Protein AF-A0A923X1X5-F1 (afdb_monomer_lite)

Secondary structure (DSSP, 8-state):
-HHHHHHHHHHHHHHHHHHHHHHHHHHHHHHHHHHHHHTTSSSPPSSHHHHHHTT--TTSEEEEEGGGTEEEEEEEETTEEEEEESS--S-EE-S-SSEEE-SSSTT-SS-STTEEEETT-EEEEESS--SSTT-EEEEEE-SSS--EEEEEE-----TT-EEEEEEEEEEEES---EEEEEEE-PPTT-----EEEEEE---SS-EEEEEEEE-SS--S-EEEEEEESSTTEEEEEEEEEEEESTTGGGS--GGG-GGGEEESS---SS-SSS--

Structure (mmCIF, N/CA/C/O backbone):
data_AF-A0A923X1X5-F1
#
_entry.id   AF-A0A923X1X5-F1
#
loop_
_atom_site.group_PDB
_atom_site.id
_atom_site.type_symbol
_atom_site.label_atom_id
_atom_site.label_alt_id
_atom_site.label_comp_id
_atom_site.label_asym_id
_atom_site.label_entity_id
_atom_site.label_seq_id
_atom_site.pdbx_PDB_ins_code
_atom_site.Cartn_x
_atom_site.Cartn_y
_atom_site.Cartn_z
_atom_site.occupancy
_atom_site.B_iso_or_equiv
_atom_site.auth_seq_id
_atom_site.auth_comp_id
_atom_site.auth_asym_id
_atom_site.auth_atom_id
_atom_site.pdbx_PDB_model_num
ATOM 1 N N . MET A 1 1 ? -20.671 -38.574 14.266 1.00 52.09 1 MET A N 1
ATOM 2 C CA . MET A 1 1 ? -21.452 -37.395 14.711 1.00 52.09 1 MET A CA 1
ATOM 3 C C . MET A 1 1 ? -20.614 -36.315 15.403 1.00 52.09 1 MET A C 1
ATOM 5 O O . MET A 1 1 ? -20.958 -35.155 15.244 1.00 52.09 1 MET A O 1
ATOM 9 N N . ALA A 1 2 ? -19.503 -36.627 16.086 1.00 56.25 2 ALA A N 1
ATOM 10 C CA . ALA A 1 2 ? -18.667 -35.610 16.748 1.00 56.25 2 ALA A CA 1
ATOM 11 C C . ALA A 1 2 ? -18.044 -34.561 15.794 1.00 56.25 2 ALA A C 1
ATOM 13 O O . ALA A 1 2 ? -18.027 -33.379 16.115 1.00 56.25 2 ALA A O 1
ATOM 14 N N . ALA A 1 3 ? -17.609 -34.960 14.592 1.00 51.53 3 ALA A N 1
ATOM 15 C CA . ALA A 1 3 ? -16.981 -34.041 13.635 1.00 51.53 3 ALA A CA 1
ATOM 16 C C . ALA A 1 3 ? -17.933 -32.950 13.096 1.00 51.53 3 ALA A C 1
ATOM 18 O O . ALA A 1 3 ? -17.509 -31.819 12.889 1.00 51.53 3 ALA A O 1
ATOM 19 N N . LEU A 1 4 ? -19.226 -33.253 12.922 1.00 54.62 4 LEU A N 1
ATOM 20 C CA . LEU A 1 4 ? -20.203 -32.290 12.392 1.00 54.62 4 LEU A CA 1
ATOM 21 C C . LEU A 1 4 ? -20.564 -31.204 13.425 1.00 54.62 4 LEU A C 1
ATOM 23 O O . LEU A 1 4 ? -20.769 -30.045 13.074 1.00 54.62 4 LEU A O 1
ATOM 27 N N . VAL A 1 5 ? -20.600 -31.578 14.710 1.00 62.59 5 VAL A N 1
ATOM 28 C CA . VAL A 1 5 ? -20.912 -30.668 15.825 1.00 62.59 5 VAL A CA 1
ATOM 29 C C . VAL A 1 5 ? -19.773 -29.668 16.058 1.00 62.59 5 VAL A C 1
ATOM 31 O O . VAL A 1 5 ? -20.033 -28.491 16.296 1.00 62.59 5 VAL A O 1
ATOM 34 N N . ILE A 1 6 ? -18.517 -30.103 15.908 1.00 62.78 6 ILE A N 1
ATOM 35 C CA . ILE A 1 6 ? -17.330 -29.242 16.052 1.00 62.78 6 ILE A CA 1
ATOM 36 C C . ILE A 1 6 ? -17.282 -28.173 14.948 1.00 62.78 6 ILE A C 1
ATOM 38 O O . ILE A 1 6 ? -17.023 -27.004 15.229 1.00 62.78 6 ILE A O 1
ATOM 42 N N . VAL A 1 7 ? -17.597 -28.542 13.700 1.00 67.12 7 VAL A N 1
ATOM 43 C CA . VAL A 1 7 ? -17.612 -27.599 12.566 1.00 67.12 7 VAL A CA 1
ATOM 44 C C . VAL A 1 7 ? -18.696 -26.527 12.740 1.00 67.12 7 VAL A C 1
ATOM 46 O O . VAL A 1 7 ? -18.433 -25.343 12.525 1.00 67.12 7 VAL A O 1
ATOM 49 N N . ALA A 1 8 ? -19.896 -26.911 13.187 1.00 60.97 8 ALA A N 1
ATOM 50 C CA . ALA A 1 8 ? -20.981 -25.962 13.439 1.00 60.97 8 ALA A CA 1
ATOM 51 C C . ALA A 1 8 ? -20.661 -24.996 14.595 1.00 60.97 8 ALA A C 1
ATOM 53 O O . ALA A 1 8 ? -20.918 -23.796 14.482 1.00 60.97 8 ALA A O 1
ATOM 54 N N . TYR A 1 9 ? -20.062 -25.500 15.678 1.00 66.38 9 TYR A N 1
ATOM 55 C CA . TYR A 1 9 ? -19.676 -24.698 16.840 1.00 66.38 9 TYR A CA 1
ATOM 56 C C . TYR A 1 9 ? -18.613 -23.648 16.492 1.00 66.38 9 TYR A C 1
ATOM 58 O O . TYR A 1 9 ? -18.809 -22.463 16.765 1.00 66.38 9 TYR A O 1
ATOM 66 N N . ASN A 1 10 ? -17.548 -24.053 15.794 1.00 69.75 10 ASN A N 1
ATOM 67 C CA . ASN A 1 10 ? -16.482 -23.144 15.366 1.00 69.75 10 ASN A CA 1
ATOM 68 C C . ASN A 1 10 ? -17.008 -22.055 14.413 1.00 69.75 10 ASN A C 1
ATOM 70 O O . ASN A 1 10 ? -16.628 -20.890 14.526 1.00 69.75 10 ASN A O 1
ATOM 74 N N . GLY A 1 11 ? -17.940 -22.402 13.518 1.00 71.69 11 GLY A N 1
ATOM 75 C CA . GLY A 1 11 ? -18.580 -21.432 12.627 1.00 71.69 11 GLY A CA 1
ATOM 76 C C . GLY A 1 11 ? -19.449 -20.402 13.361 1.00 71.69 11 GLY A C 1
ATOM 77 O O . GLY A 1 11 ? -19.475 -19.231 12.980 1.00 71.69 11 GLY A 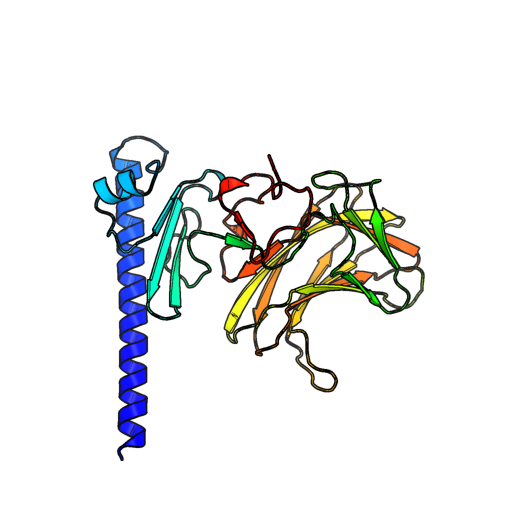O 1
ATOM 78 N N . ILE A 1 12 ? -20.153 -20.807 14.422 1.00 77.88 12 ILE A N 1
ATOM 79 C CA . ILE A 1 12 ? -20.955 -19.891 15.251 1.00 77.88 12 ILE A CA 1
ATOM 80 C C . ILE A 1 12 ? -20.049 -18.963 16.062 1.00 77.88 12 ILE A C 1
ATOM 82 O O . ILE A 1 12 ? -20.300 -17.758 16.089 1.00 77.88 12 ILE A O 1
ATOM 86 N N . GLN A 1 13 ? -18.987 -19.496 16.672 1.00 78.38 13 GLN A N 1
ATOM 87 C CA . GLN A 1 13 ? -18.022 -18.690 17.419 1.00 78.38 13 GLN A CA 1
ATOM 88 C C . GLN A 1 13 ? -17.356 -17.636 16.533 1.00 78.38 13 GLN A C 1
ATOM 90 O O . GLN A 1 13 ? -17.342 -16.466 16.904 1.00 78.38 13 GLN A O 1
ATOM 95 N N . GLY A 1 14 ? -16.902 -18.014 15.333 1.00 77.62 14 GLY A N 1
ATOM 96 C CA . GLY A 1 14 ? -16.302 -17.071 14.387 1.00 77.62 14 GLY A CA 1
ATOM 97 C C . GLY A 1 14 ? -17.246 -15.920 14.027 1.00 77.62 14 GLY A C 1
ATOM 98 O O . GLY A 1 14 ? -16.869 -14.755 14.130 1.00 77.62 14 GLY A O 1
ATOM 99 N N . ARG A 1 15 ? -18.511 -16.224 13.703 1.00 82.06 15 ARG A N 1
ATOM 100 C CA . ARG A 1 15 ? -19.521 -15.190 13.409 1.00 82.06 15 ARG A CA 1
ATOM 101 C C . ARG A 1 15 ? -19.804 -14.281 14.603 1.00 82.06 15 ARG A C 1
ATOM 103 O O . ARG A 1 15 ? -19.961 -13.078 14.414 1.00 82.06 15 ARG A O 1
ATOM 110 N N . ALA A 1 16 ? -19.863 -14.834 15.813 1.00 82.50 16 ALA A N 1
ATOM 111 C CA . ALA A 1 16 ? -20.067 -14.051 17.028 1.00 82.50 16 ALA A CA 1
ATOM 112 C C . ALA A 1 16 ? -18.888 -13.101 17.295 1.00 82.50 16 ALA A C 1
ATOM 114 O O . ALA A 1 16 ? -19.109 -11.933 17.610 1.00 82.50 16 ALA A O 1
ATOM 115 N N . THR A 1 17 ? -17.648 -13.562 17.102 1.00 84.44 17 THR A N 1
ATOM 116 C CA . THR A 1 17 ? -16.448 -12.720 17.213 1.00 84.44 17 THR A CA 1
ATOM 117 C C . THR A 1 17 ? -16.463 -11.586 16.192 1.00 84.44 17 THR A C 1
ATOM 119 O O . THR A 1 17 ? -16.241 -10.434 16.560 1.00 84.44 17 THR A O 1
ATOM 122 N N . THR A 1 18 ? -16.779 -11.878 14.927 1.00 84.69 18 THR A N 1
ATOM 123 C CA . THR A 1 18 ? -16.892 -10.853 13.880 1.00 84.69 18 THR A CA 1
ATOM 124 C C . THR A 1 18 ? -17.973 -9.821 14.201 1.00 84.69 18 THR A C 1
ATOM 126 O O . THR A 1 18 ? -17.718 -8.622 14.108 1.00 84.69 18 THR A O 1
ATOM 129 N N . ALA A 1 19 ? -19.158 -10.263 14.629 1.00 87.19 19 ALA A N 1
ATOM 130 C CA . ALA A 1 19 ? -20.248 -9.365 15.005 1.00 87.19 19 ALA A CA 1
ATOM 131 C C . ALA A 1 19 ? -19.881 -8.484 16.211 1.00 87.19 19 ALA A C 1
ATOM 133 O O . ALA A 1 19 ? -20.183 -7.291 16.212 1.00 87.19 19 ALA A O 1
ATOM 134 N N . GLY A 1 20 ? -19.185 -9.047 17.206 1.00 89.50 20 GLY A N 1
ATOM 135 C CA . GLY A 1 20 ? -18.670 -8.303 18.356 1.00 89.50 20 GLY A CA 1
ATOM 136 C C . GLY A 1 20 ? -17.667 -7.222 17.951 1.00 89.50 20 GLY A C 1
ATOM 137 O O . GLY A 1 20 ? -17.827 -6.067 18.336 1.00 89.50 20 GLY A O 1
ATOM 138 N N . LEU A 1 21 ? -16.690 -7.561 17.101 1.00 88.38 21 LEU A N 1
ATOM 139 C CA . LEU A 1 21 ? -15.719 -6.597 16.569 1.00 88.38 21 LEU A CA 1
ATOM 140 C C . LEU A 1 21 ? -16.398 -5.459 15.794 1.00 88.38 21 LEU A C 1
ATOM 142 O O . LEU A 1 21 ? -16.080 -4.291 16.013 1.00 88.38 21 LEU A O 1
ATOM 146 N N . GLN A 1 22 ? -17.358 -5.774 14.923 1.00 91.38 22 GLN A N 1
ATOM 147 C CA . GLN A 1 22 ? -18.107 -4.759 14.175 1.00 91.38 22 GLN A CA 1
ATOM 148 C C . GLN A 1 22 ? -18.940 -3.858 15.096 1.00 91.38 22 GLN A C 1
ATOM 150 O O . GLN A 1 22 ? -18.994 -2.645 14.886 1.00 91.38 22 GLN A O 1
ATOM 155 N N . ALA A 1 23 ? -19.578 -4.421 16.125 1.00 92.56 23 ALA A N 1
ATOM 156 C CA . ALA A 1 23 ? -20.337 -3.653 17.109 1.00 92.56 23 ALA A CA 1
ATOM 157 C C . ALA A 1 23 ? -19.432 -2.697 17.903 1.00 92.56 23 ALA A C 1
ATOM 159 O O . ALA A 1 23 ? -19.752 -1.511 18.018 1.00 92.56 23 ALA A O 1
ATOM 160 N N . ASP A 1 24 ? -18.279 -3.182 18.370 1.00 93.69 24 ASP A N 1
ATOM 161 C CA . ASP A 1 24 ? -17.289 -2.379 19.092 1.00 93.69 24 ASP A CA 1
ATOM 162 C C . ASP A 1 24 ? -16.753 -1.228 18.233 1.00 93.69 24 ASP A C 1
ATOM 164 O O . ASP A 1 24 ? -16.653 -0.095 18.706 1.00 93.69 24 ASP A O 1
ATOM 168 N N . MET A 1 25 ? -16.449 -1.483 16.957 1.00 94.00 25 MET A N 1
ATOM 169 C CA . MET A 1 25 ? -15.977 -0.442 16.037 1.00 94.00 25 MET A CA 1
ATOM 170 C C . MET A 1 25 ? -17.059 0.582 15.706 1.00 94.00 25 MET A C 1
ATOM 172 O O . MET A 1 25 ? -16.782 1.780 15.712 1.00 94.00 25 MET A O 1
ATOM 176 N N . ASN A 1 26 ? -18.305 0.154 15.505 1.00 94.94 26 ASN A N 1
ATOM 177 C CA . ASN A 1 26 ? -19.423 1.082 15.329 1.00 94.94 26 ASN A CA 1
ATOM 178 C C . ASN A 1 26 ? -19.614 1.987 16.556 1.00 94.94 26 ASN A C 1
ATOM 180 O O . ASN A 1 26 ? -19.893 3.179 16.411 1.00 94.94 26 ASN A O 1
ATOM 184 N N . ALA A 1 27 ? -19.467 1.442 17.765 1.00 95.69 27 ALA A N 1
ATOM 185 C CA . ALA A 1 27 ? -19.520 2.226 18.994 1.00 95.69 27 ALA A CA 1
ATOM 186 C C . ALA A 1 27 ? -18.339 3.207 19.088 1.00 95.69 27 ALA A C 1
ATOM 188 O O . ALA A 1 27 ? -18.549 4.387 19.368 1.00 95.69 27 ALA A O 1
ATOM 189 N N . ALA A 1 28 ? -17.121 2.749 18.787 1.00 96.00 28 ALA A N 1
ATOM 190 C CA . ALA A 1 28 ? -15.915 3.573 18.787 1.00 96.00 28 ALA A CA 1
ATOM 191 C C . ALA A 1 28 ? -16.024 4.773 17.835 1.00 96.00 28 ALA A C 1
ATOM 193 O O . ALA A 1 28 ? -15.767 5.905 18.243 1.00 96.00 28 ALA A O 1
ATOM 194 N N . VAL A 1 29 ? -16.476 4.553 16.596 1.00 94.44 29 VAL A N 1
ATOM 195 C CA . VAL A 1 29 ? -16.689 5.624 15.609 1.00 94.44 29 VAL A CA 1
ATOM 196 C C . VAL A 1 29 ? -17.693 6.653 16.122 1.00 94.44 29 VAL A C 1
ATOM 198 O O . VAL A 1 29 ? -17.429 7.851 16.050 1.00 94.44 29 VAL A O 1
ATOM 201 N N . LYS A 1 30 ? -18.824 6.210 16.688 1.00 95.12 30 LYS A N 1
ATOM 202 C CA . LYS A 1 30 ? -19.831 7.121 17.257 1.00 95.12 30 LYS A CA 1
ATOM 203 C C . LYS A 1 30 ? -19.258 7.977 18.380 1.00 95.12 30 LYS A C 1
ATOM 205 O O . LYS A 1 30 ? -19.533 9.170 18.422 1.00 95.12 30 LYS A O 1
ATOM 210 N N . ILE A 1 31 ? -18.455 7.389 19.266 1.00 95.12 31 ILE A N 1
ATOM 211 C CA . ILE A 1 31 ? -17.806 8.116 20.364 1.00 95.12 31 ILE A CA 1
ATOM 212 C C . ILE A 1 31 ? -16.861 9.188 19.815 1.00 95.12 31 ILE A C 1
ATOM 214 O O . ILE A 1 31 ? -16.947 10.345 20.220 1.00 95.12 31 ILE A O 1
ATOM 218 N N . VAL A 1 32 ? -16.003 8.830 18.858 1.00 92.81 32 VAL A N 1
ATOM 219 C CA . VAL A 1 32 ? -15.036 9.759 18.254 1.00 92.81 32 VAL A CA 1
ATOM 220 C C . VAL A 1 32 ? -15.734 10.896 17.503 1.00 92.81 32 VAL A C 1
ATOM 222 O O . VAL A 1 32 ? -15.355 12.060 17.646 1.00 92.81 32 VAL A O 1
ATOM 225 N N . GLU A 1 33 ? -16.773 10.589 16.727 1.00 91.88 33 GLU A N 1
ATOM 226 C CA . GLU A 1 33 ? -17.549 11.593 15.994 1.00 91.88 33 GLU A CA 1
ATOM 227 C C . GLU A 1 33 ? -18.320 12.521 16.942 1.00 91.88 33 GLU A C 1
ATOM 229 O O . GLU A 1 33 ? -18.288 13.738 16.751 1.00 91.88 33 GLU A O 1
ATOM 234 N N . ASN A 1 34 ? -18.937 11.977 17.996 1.00 91.19 34 ASN A N 1
ATOM 235 C CA . ASN A 1 34 ? -19.628 12.771 19.013 1.00 91.19 34 ASN A CA 1
ATOM 236 C C . ASN A 1 34 ? -18.662 13.679 19.783 1.00 91.19 34 ASN A C 1
ATOM 238 O O . ASN A 1 34 ? -19.007 14.820 20.094 1.00 91.19 34 ASN A O 1
ATOM 242 N N . ALA A 1 35 ? -17.453 13.200 20.089 1.00 88.56 35 ALA A N 1
ATOM 243 C CA . ALA A 1 35 ? -16.429 13.999 20.755 1.00 88.56 35 ALA A CA 1
ATOM 244 C C . ALA A 1 35 ? -16.018 15.206 19.897 1.00 88.56 35 ALA A C 1
ATOM 246 O O . ALA A 1 35 ? -15.919 16.317 20.416 1.00 88.56 35 ALA A O 1
ATOM 247 N N . ARG A 1 36 ? -15.871 15.011 18.576 1.00 88.19 36 ARG A N 1
ATOM 248 C CA . ARG A 1 36 ? -15.622 16.105 17.624 1.00 88.19 36 ARG A CA 1
ATOM 249 C C . ARG A 1 36 ? -16.763 17.125 17.639 1.00 88.19 36 ARG A C 1
ATOM 251 O O . ARG A 1 36 ? -16.519 18.313 17.808 1.00 88.19 36 ARG A O 1
ATOM 258 N N . THR A 1 37 ? -18.015 16.684 17.498 1.00 85.38 37 THR A N 1
ATOM 259 C CA . THR A 1 37 ? -19.159 17.612 17.424 1.00 85.38 37 THR A CA 1
ATOM 260 C C . THR A 1 37 ? -19.409 18.355 18.735 1.00 85.38 37 THR A C 1
ATOM 262 O O . THR A 1 37 ? -19.738 19.537 18.711 1.00 85.38 37 THR A O 1
ATOM 265 N N . THR A 1 38 ? -19.234 17.692 19.881 1.00 80.00 38 THR A N 1
ATOM 266 C CA . THR A 1 38 ? -19.494 18.275 21.212 1.00 80.00 38 THR A CA 1
ATOM 267 C C . THR A 1 38 ? -18.444 19.312 21.601 1.00 80.00 38 THR A C 1
ATOM 269 O O . THR A 1 38 ? -18.768 20.291 22.266 1.00 80.00 38 THR A O 1
ATOM 272 N N . ALA A 1 39 ? -17.200 19.146 21.144 1.00 73.50 39 ALA A N 1
ATOM 273 C CA . ALA A 1 39 ? -16.149 20.140 21.338 1.00 73.50 39 ALA A CA 1
ATOM 274 C C . ALA A 1 39 ? -16.405 21.448 20.563 1.00 73.50 39 ALA A C 1
ATOM 276 O O . ALA A 1 39 ? -15.693 22.426 20.777 1.00 73.50 39 ALA A O 1
ATOM 277 N N . GLY A 1 40 ? -17.388 21.476 19.650 1.00 63.31 40 GLY A N 1
ATOM 278 C CA . GLY A 1 40 ? -17.668 22.636 18.800 1.00 63.31 40 GLY A CA 1
ATOM 279 C C . GLY A 1 40 ? -16.535 22.954 17.821 1.00 63.31 40 GLY A C 1
ATOM 280 O O . GLY A 1 40 ? -16.509 24.036 17.239 1.00 63.31 40 GLY A O 1
ATOM 281 N N . THR A 1 41 ? -15.590 22.027 17.641 1.00 67.19 41 THR A N 1
ATOM 282 C CA . THR A 1 41 ? -14.466 22.157 16.718 1.00 67.19 41 THR A CA 1
ATOM 283 C C . THR A 1 41 ? -14.651 21.201 15.544 1.00 67.19 41 THR A C 1
ATOM 285 O O . THR A 1 41 ? -15.235 20.125 15.663 1.00 67.19 41 THR A O 1
ATOM 288 N N . SER A 1 42 ? -14.099 21.553 14.385 1.00 71.88 42 SER A N 1
ATOM 289 C CA . SER A 1 42 ? -13.995 20.613 13.259 1.00 71.88 42 SER A CA 1
ATOM 290 C C . SER A 1 42 ? -12.907 19.547 13.478 1.00 71.88 42 SER A C 1
ATOM 292 O O . SER A 1 42 ? -12.670 18.730 12.591 1.00 71.88 42 SER A O 1
ATOM 294 N N . ALA A 1 43 ? -12.230 19.552 14.633 1.00 82.19 43 ALA A N 1
ATOM 295 C CA . ALA A 1 43 ? -11.053 18.741 14.90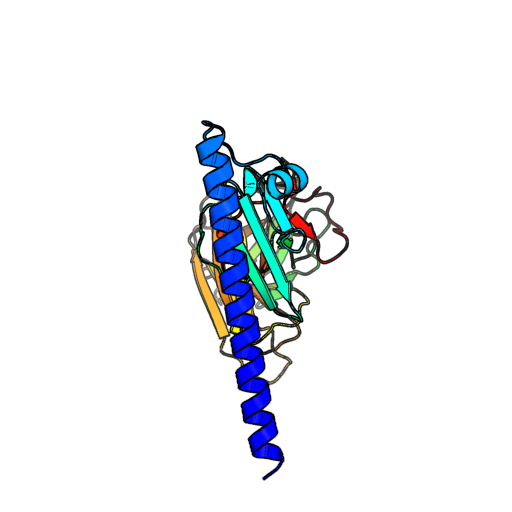9 1.00 82.19 43 ALA A CA 1
ATOM 296 C C . ALA A 1 43 ? -11.389 17.533 15.792 1.00 82.19 43 ALA A C 1
ATOM 298 O O . ALA A 1 43 ? -12.076 17.644 16.806 1.00 82.19 43 ALA A O 1
ATOM 299 N N . TYR A 1 44 ? -10.872 16.365 15.416 1.00 89.00 44 TYR A N 1
ATOM 300 C CA . TYR A 1 44 ? -10.955 15.170 16.251 1.00 89.00 44 TYR A CA 1
ATOM 301 C C . TYR A 1 44 ? -10.072 15.298 17.505 1.00 89.00 44 TYR A C 1
ATOM 303 O O . TYR A 1 44 ? -9.119 16.079 17.535 1.00 89.00 44 TYR A O 1
ATOM 311 N N . VAL A 1 45 ? -10.384 14.518 18.545 1.00 90.56 45 VAL A N 1
ATOM 312 C CA . VAL A 1 45 ? -9.634 14.505 19.814 1.00 90.56 45 VAL A CA 1
ATOM 313 C C . VAL A 1 45 ? -8.157 14.167 19.599 1.00 90.56 45 VAL A C 1
ATOM 315 O O . VAL A 1 45 ? -7.816 13.302 18.806 1.00 90.56 45 VAL A O 1
ATOM 318 N N . ALA A 1 46 ? -7.248 14.855 20.287 1.00 88.19 46 ALA A N 1
ATOM 319 C CA . ALA A 1 46 ? -5.837 14.872 19.888 1.00 88.19 46 ALA A CA 1
ATOM 320 C C . ALA A 1 46 ? -5.108 13.517 19.991 1.00 88.19 46 ALA A C 1
ATOM 322 O O . ALA A 1 46 ? -4.153 13.280 19.260 1.00 88.19 46 ALA A O 1
ATOM 323 N N . ASN A 1 47 ? -5.506 12.641 20.915 1.00 89.38 47 ASN A N 1
ATOM 324 C CA . ASN A 1 47 ? -4.786 11.399 21.194 1.00 89.38 47 ASN A CA 1
ATOM 325 C C . ASN A 1 47 ? -5.679 10.347 21.871 1.00 89.38 47 ASN A C 1
ATOM 327 O O . ASN A 1 47 ? -6.822 10.619 22.242 1.00 89.38 47 ASN A O 1
ATOM 331 N N . GLN A 1 48 ? -5.125 9.144 22.055 1.00 92.31 48 GLN A N 1
ATOM 332 C CA . GLN A 1 48 ? -5.787 8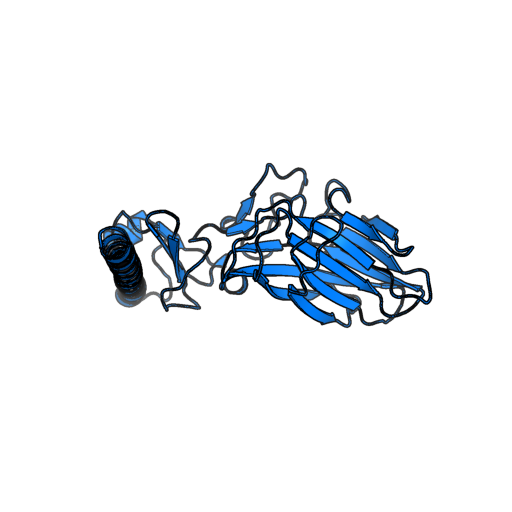.009 22.704 1.00 92.31 48 GLN A CA 1
ATOM 333 C C . GLN A 1 48 ? -6.386 8.365 24.070 1.00 92.31 48 GLN A C 1
ATOM 335 O O . GLN A 1 48 ? -7.520 7.985 24.350 1.00 92.31 48 GLN A O 1
ATOM 340 N N . ALA A 1 49 ? -5.645 9.083 24.919 1.00 93.31 49 ALA A N 1
ATOM 341 C CA . ALA A 1 49 ? -6.099 9.421 26.266 1.00 93.31 49 ALA A CA 1
ATOM 342 C C . ALA A 1 49 ? -7.324 10.349 26.226 1.00 93.31 49 ALA A C 1
ATOM 344 O O . ALA A 1 49 ? -8.291 10.131 26.953 1.00 93.31 49 ALA A O 1
ATOM 345 N N . ALA A 1 50 ? -7.328 11.333 25.323 1.00 91.81 50 ALA A N 1
ATOM 346 C CA . ALA A 1 50 ? -8.479 12.205 25.105 1.00 91.81 50 ALA A CA 1
ATOM 347 C C . ALA A 1 50 ? -9.693 11.437 24.549 1.00 91.81 50 ALA A C 1
ATOM 349 O O . ALA A 1 50 ? -10.819 11.673 24.982 1.00 91.81 50 ALA A O 1
ATOM 350 N N . ALA A 1 51 ? -9.478 10.480 23.640 1.00 92.75 51 ALA A N 1
ATOM 351 C CA . ALA A 1 51 ? -10.550 9.618 23.143 1.00 92.75 51 ALA A CA 1
ATOM 352 C C . ALA A 1 51 ? -11.138 8.727 24.250 1.00 92.75 51 ALA A C 1
ATOM 354 O O . ALA A 1 51 ? -12.356 8.582 24.345 1.00 92.75 51 ALA A O 1
ATOM 355 N N . GLN A 1 52 ? -10.296 8.173 25.126 1.00 95.50 52 GLN A N 1
ATOM 356 C CA . GLN A 1 52 ? -10.737 7.393 26.288 1.00 95.50 52 GLN A CA 1
ATOM 357 C C . GLN A 1 52 ? -11.504 8.254 27.296 1.00 95.50 52 GLN A C 1
ATOM 359 O O . GLN A 1 52 ? -12.536 7.819 27.800 1.00 95.50 52 GLN A O 1
ATOM 364 N N . ALA A 1 53 ? -11.074 9.498 27.530 1.00 93.31 53 ALA A N 1
ATOM 365 C CA . ALA A 1 53 ? -11.816 10.456 28.353 1.00 93.31 53 ALA A CA 1
ATOM 366 C C . ALA A 1 53 ? -13.203 10.789 27.768 1.00 93.31 53 ALA A C 1
ATOM 368 O O . ALA A 1 53 ? -14.139 11.048 28.518 1.00 93.31 53 ALA A O 1
ATOM 369 N N . ALA A 1 54 ? -13.356 10.718 26.441 1.00 92.25 54 ALA A N 1
ATOM 370 C CA . ALA A 1 54 ? -14.643 10.834 25.754 1.00 92.25 54 ALA A CA 1
ATOM 371 C C . ALA A 1 54 ? -15.483 9.535 25.768 1.00 92.25 54 ALA A C 1
ATOM 373 O O . ALA A 1 54 ? -16.581 9.511 25.215 1.00 92.25 54 ALA A O 1
ATOM 374 N N . GLY A 1 55 ? -14.989 8.462 26.396 1.00 94.50 55 GLY A N 1
ATOM 375 C CA . GLY A 1 55 ? -15.696 7.192 26.570 1.00 94.50 55 GLY A CA 1
ATOM 376 C C . GLY A 1 55 ? -15.222 6.054 25.664 1.00 94.50 55 GLY A C 1
ATOM 377 O O . GLY A 1 55 ? -15.845 4.992 25.663 1.00 94.50 55 GLY A O 1
ATOM 378 N N . LEU A 1 56 ? -14.143 6.233 24.890 1.00 96.31 56 LEU A N 1
ATOM 379 C CA . LEU A 1 56 ? -13.601 5.160 24.055 1.00 96.31 56 LEU A CA 1
ATOM 380 C C . LEU A 1 56 ? -13.094 4.003 24.929 1.00 96.31 56 LEU A C 1
ATOM 382 O O . LEU A 1 56 ? -12.329 4.205 25.872 1.00 96.31 56 LEU A O 1
ATOM 386 N N . ASN A 1 57 ? -13.486 2.776 24.584 1.00 94.94 57 ASN A N 1
ATOM 387 C CA . ASN A 1 57 ? -13.034 1.572 25.277 1.00 94.94 57 ASN A CA 1
ATOM 388 C C . ASN A 1 57 ? -11.500 1.430 25.186 1.00 94.94 57 ASN A C 1
ATOM 390 O O . ASN A 1 57 ? -10.924 1.574 24.110 1.00 94.94 57 ASN A O 1
ATOM 394 N N . SER A 1 58 ? -10.838 1.099 26.298 1.00 92.44 58 SER A N 1
ATOM 395 C CA . SER A 1 58 ? -9.375 0.966 26.365 1.00 92.44 58 SER A CA 1
ATOM 396 C C . SER A 1 58 ? -8.796 -0.151 25.489 1.00 92.44 58 SER A C 1
ATOM 398 O O . SER A 1 58 ? -7.619 -0.099 25.149 1.00 92.44 58 SER A O 1
ATOM 400 N N . SER A 1 59 ? -9.613 -1.132 25.088 1.00 92.50 59 SER A N 1
ATOM 401 C CA . SER A 1 59 ? -9.245 -2.181 24.125 1.00 92.50 59 SER A CA 1
ATOM 402 C C . SER A 1 59 ? -9.258 -1.724 22.660 1.00 92.50 59 SER A C 1
ATOM 404 O O . SER A 1 59 ? -8.908 -2.510 21.782 1.00 92.50 59 SER A O 1
ATOM 406 N N . VAL A 1 60 ? -9.683 -0.487 22.384 1.00 95.00 60 VAL A N 1
ATOM 407 C CA . VAL A 1 60 ? -9.693 0.107 21.044 1.00 95.00 60 VAL A CA 1
ATOM 408 C C . VAL A 1 60 ? -8.522 1.071 20.915 1.00 95.00 60 VAL A C 1
ATOM 410 O O . VAL A 1 60 ? -8.410 2.048 21.662 1.00 95.00 60 VAL A O 1
ATOM 413 N N . THR A 1 61 ? -7.670 0.815 19.931 1.00 93.06 61 THR A N 1
ATOM 414 C CA . THR A 1 61 ? -6.604 1.727 19.529 1.00 93.06 61 THR A CA 1
ATOM 415 C C . THR A 1 61 ? -7.202 2.892 18.756 1.00 93.06 61 THR A C 1
ATOM 417 O O . THR A 1 61 ? -8.026 2.695 17.867 1.00 93.06 61 THR A O 1
ATOM 420 N N . TYR A 1 62 ? -6.756 4.097 19.075 1.00 91.69 62 TYR A N 1
ATOM 421 C CA . TYR A 1 62 ? -7.134 5.353 18.461 1.00 91.69 62 TYR A CA 1
ATOM 422 C C . TYR A 1 62 ? -5.886 6.124 18.058 1.00 91.69 62 TYR A C 1
ATOM 424 O O . TYR A 1 62 ? -4.994 6.367 18.874 1.00 91.69 62 TYR A O 1
ATOM 432 N N . VAL A 1 63 ? -5.868 6.565 16.807 1.00 87.38 63 VAL A N 1
ATOM 433 C CA . VAL A 1 63 ? -4.847 7.464 16.278 1.00 87.38 63 VAL A CA 1
ATOM 434 C C . VAL A 1 63 ? -5.556 8.644 15.631 1.00 87.38 63 VAL A C 1
ATOM 436 O O . VAL A 1 63 ? -6.503 8.465 14.867 1.00 87.38 63 VAL A O 1
ATOM 439 N N . ASN A 1 64 ? -5.100 9.853 15.945 1.00 85.31 64 ASN A N 1
ATOM 440 C CA . ASN A 1 64 ? -5.471 11.067 15.231 1.00 85.31 64 ASN A CA 1
ATOM 441 C C . ASN A 1 64 ? -4.258 11.532 14.431 1.00 85.31 64 ASN A C 1
ATOM 443 O O . ASN A 1 64 ? -3.148 11.581 14.961 1.00 85.31 64 ASN A O 1
ATOM 447 N N . GLY A 1 65 ? -4.471 11.873 13.170 1.00 72.38 65 GLY A N 1
ATOM 448 C CA . GLY A 1 65 ? -3.445 12.430 12.312 1.00 72.38 65 GLY A CA 1
ATOM 449 C C . GLY A 1 65 ? -4.079 13.106 11.111 1.00 72.38 65 GLY A C 1
ATOM 450 O O . GLY A 1 65 ? -4.979 12.561 10.472 1.00 72.38 65 GLY A O 1
ATOM 451 N N . THR A 1 66 ? -3.564 14.277 10.745 1.00 59.84 66 THR A N 1
ATOM 452 C CA . THR A 1 66 ? -3.887 14.919 9.460 1.00 59.84 66 THR A CA 1
ATOM 453 C C . THR A 1 66 ? -3.617 13.973 8.290 1.00 59.84 66 THR A C 1
ATOM 455 O O . THR A 1 66 ? -4.393 13.922 7.341 1.00 59.84 66 THR A O 1
ATOM 458 N N . GLY A 1 67 ? -2.592 13.131 8.435 1.00 53.84 67 GLY A N 1
ATOM 459 C CA . GLY A 1 67 ? -2.256 12.042 7.530 1.00 53.84 67 GLY A CA 1
ATOM 460 C C . GLY A 1 67 ? -3.253 10.887 7.433 1.00 53.84 67 GLY A C 1
ATOM 461 O O . GLY A 1 67 ? -3.112 10.037 6.571 1.00 53.84 67 GLY A O 1
ATOM 462 N N . LEU A 1 68 ? -4.271 10.844 8.290 1.00 60.16 68 LEU A N 1
ATOM 463 C CA . LEU A 1 68 ? -5.391 9.895 8.231 1.00 60.16 68 LEU A CA 1
ATOM 464 C C . LEU A 1 68 ? -6.648 10.518 7.612 1.00 60.16 68 LEU A C 1
ATOM 466 O O . LEU A 1 68 ? -7.729 9.931 7.667 1.00 60.16 68 LEU A O 1
ATOM 470 N N . GLY A 1 69 ? -6.559 11.781 7.180 1.00 64.88 69 GLY A N 1
ATOM 471 C CA . GLY A 1 69 ? -7.731 12.620 6.939 1.00 64.88 69 GLY A CA 1
ATOM 472 C C . GLY A 1 69 ? -8.551 12.899 8.210 1.00 64.88 69 GLY A C 1
ATOM 473 O O . GLY A 1 69 ? -9.694 13.342 8.112 1.00 64.88 69 GLY A O 1
ATOM 474 N N . GLY A 1 70 ? -8.004 12.627 9.405 1.00 82.31 70 GLY A N 1
ATOM 475 C CA . GLY A 1 70 ? -8.701 12.753 10.684 1.00 82.31 70 GLY A CA 1
ATOM 476 C C . GLY A 1 70 ? -8.287 11.672 11.679 1.00 82.31 70 GLY A C 1
ATOM 477 O O . GLY A 1 70 ? -7.231 11.760 12.293 1.00 82.31 70 GLY A O 1
ATOM 478 N N . PHE A 1 71 ? -9.123 10.652 11.867 1.00 87.19 71 PHE A N 1
ATOM 479 C CA . PHE A 1 71 ? -8.888 9.598 12.853 1.00 87.19 71 PHE A CA 1
ATOM 480 C C . PHE A 1 71 ? -8.827 8.204 12.234 1.00 87.19 71 PHE A C 1
ATOM 482 O O . PHE A 1 71 ? -9.379 7.957 11.161 1.00 87.19 71 PHE A O 1
ATOM 489 N N . CYS A 1 72 ? -8.249 7.284 12.999 1.00 88.12 72 CYS A N 1
ATOM 490 C CA . CYS A 1 72 ? -8.459 5.854 12.894 1.00 88.12 72 CYS A CA 1
ATOM 491 C C . CYS A 1 72 ? -8.822 5.281 14.268 1.00 88.12 72 CYS A C 1
ATOM 493 O O . CYS A 1 72 ? -8.233 5.659 15.284 1.00 88.12 72 CYS A O 1
ATOM 495 N N . VAL A 1 73 ? -9.766 4.341 14.285 1.00 92.50 73 VAL A N 1
ATOM 496 C CA . VAL A 1 73 ? -9.974 3.401 15.391 1.00 92.50 73 VAL A CA 1
ATOM 497 C C . VAL A 1 73 ? -9.745 1.979 14.907 1.00 92.50 73 VAL A C 1
ATOM 499 O O . VAL A 1 73 ? -10.126 1.639 13.790 1.00 92.50 73 VAL A O 1
ATOM 502 N N . SER A 1 74 ? -9.135 1.140 15.738 1.00 91.69 74 SER A N 1
ATOM 503 C CA . SER A 1 74 ? -8.950 -0.274 15.424 1.00 91.69 74 SER A CA 1
ATOM 504 C C . SER A 1 74 ? -8.996 -1.154 16.661 1.00 91.69 74 SER A C 1
ATOM 506 O O . SER A 1 74 ? -8.679 -0.723 17.771 1.00 91.69 74 SER A O 1
ATOM 508 N N . LYS A 1 75 ? -9.407 -2.403 16.463 1.00 92.94 75 LYS A N 1
ATOM 509 C CA . LYS A 1 75 ? -9.390 -3.445 17.485 1.00 92.94 75 LYS A CA 1
ATOM 510 C C . LYS A 1 75 ? -9.083 -4.787 16.851 1.00 92.94 75 LYS A C 1
ATOM 512 O O . LYS A 1 75 ? -9.633 -5.140 15.808 1.00 92.94 75 LYS A O 1
ATOM 517 N N . THR A 1 76 ? -8.248 -5.549 17.539 1.00 90.06 76 THR A N 1
ATOM 518 C CA . THR A 1 76 ? -7.849 -6.894 17.134 1.00 90.06 76 THR A CA 1
ATOM 519 C C . THR A 1 76 ? -8.407 -7.912 18.117 1.00 90.06 76 THR A C 1
ATOM 521 O O . THR A 1 76 ? -8.392 -7.709 19.331 1.00 90.06 76 THR A O 1
ATOM 524 N N . THR A 1 77 ? -8.934 -9.023 17.612 1.00 87.94 77 THR A N 1
ATOM 525 C CA . THR A 1 77 ? -9.300 -10.189 18.425 1.00 87.94 77 THR A CA 1
ATOM 526 C C . THR A 1 77 ? -8.850 -11.451 17.703 1.00 87.94 77 THR A C 1
ATOM 528 O O . THR A 1 77 ? -9.241 -11.703 16.564 1.00 87.94 77 THR A O 1
ATOM 531 N N . GLY A 1 78 ? -7.989 -12.235 18.358 1.00 85.81 78 GLY A N 1
ATOM 532 C CA . GLY A 1 78 ? -7.270 -13.317 17.689 1.00 85.81 78 GLY A CA 1
ATOM 533 C C . GLY A 1 78 ? -6.397 -12.762 16.560 1.00 85.81 78 GLY A C 1
ATOM 534 O O . GLY A 1 78 ? -5.584 -11.874 16.789 1.00 85.81 78 GLY A O 1
ATOM 535 N N . THR A 1 79 ? -6.594 -13.264 15.343 1.00 77.50 79 THR A N 1
ATOM 536 C CA . THR A 1 79 ? -5.885 -12.826 14.127 1.00 77.50 79 THR A CA 1
ATOM 537 C C . THR A 1 79 ? -6.657 -11.792 13.308 1.00 77.50 79 THR A C 1
ATOM 539 O O . THR A 1 79 ? -6.181 -11.355 12.265 1.00 77.50 79 THR A O 1
ATOM 542 N N . THR A 1 80 ? -7.868 -11.422 13.734 1.00 80.25 80 THR A N 1
ATOM 543 C CA . THR A 1 80 ? -8.743 -10.531 12.968 1.00 80.25 80 THR A CA 1
ATOM 544 C C . THR A 1 80 ? -8.679 -9.119 13.531 1.00 80.25 80 THR A C 1
ATOM 546 O O . THR A 1 80 ? -9.012 -8.898 14.697 1.00 80.25 80 THR A O 1
ATOM 549 N N . THR A 1 81 ? -8.298 -8.164 12.688 1.00 86.12 81 THR A N 1
ATOM 550 C CA . THR A 1 81 ? -8.305 -6.733 13.006 1.00 86.12 81 THR A CA 1
ATOM 551 C C . THR A 1 81 ? -9.425 -6.052 12.239 1.00 86.12 81 THR A C 1
ATOM 553 O O . THR A 1 81 ? -9.507 -6.169 11.017 1.00 86.12 81 THR A O 1
ATOM 556 N N . TYR A 1 82 ? -10.283 -5.339 12.964 1.00 87.94 82 TYR A N 1
ATOM 557 C CA . TYR A 1 82 ? -11.251 -4.415 12.389 1.00 87.94 82 TYR A CA 1
ATOM 558 C C . TYR A 1 82 ? -10.815 -2.984 12.658 1.00 87.94 82 TYR A C 1
ATOM 560 O O . TYR A 1 82 ? -10.225 -2.684 13.699 1.00 87.94 82 TYR A O 1
ATOM 568 N N . MET A 1 83 ? -11.133 -2.098 11.726 1.00 87.56 83 MET A N 1
ATOM 569 C CA . MET A 1 83 ? -10.844 -0.680 11.841 1.00 87.56 83 MET A CA 1
ATOM 570 C C . MET A 1 83 ? -11.916 0.174 11.168 1.00 87.56 83 MET A C 1
ATOM 572 O O . MET A 1 83 ? -12.774 -0.325 10.440 1.00 87.56 83 MET A O 1
ATOM 576 N N . ALA A 1 84 ? -11.863 1.470 11.448 1.00 88.06 84 ALA A N 1
ATOM 577 C CA . ALA A 1 84 ? -12.638 2.506 10.786 1.00 88.06 84 ALA A CA 1
ATOM 578 C C . ALA A 1 84 ? -11.847 3.819 10.807 1.00 88.06 84 ALA A C 1
ATOM 580 O O . ALA A 1 84 ? -11.115 4.094 11.761 1.00 88.06 84 ALA A O 1
ATOM 581 N N . THR A 1 85 ? -12.004 4.632 9.769 1.00 84.69 85 THR A N 1
ATOM 582 C CA . THR A 1 85 ? -11.298 5.906 9.597 1.00 84.69 85 THR A CA 1
ATOM 583 C C . THR A 1 85 ? -12.277 7.062 9.399 1.00 84.69 85 THR A C 1
ATOM 585 O O . THR A 1 85 ? -13.485 6.865 9.249 1.00 84.69 85 THR A O 1
ATOM 588 N N . ALA A 1 86 ? -11.764 8.294 9.372 1.00 83.38 86 ALA A N 1
ATOM 589 C CA . ALA A 1 86 ? -12.571 9.478 9.073 1.00 83.38 86 ALA A CA 1
ATOM 590 C C . ALA A 1 86 ? -13.229 9.434 7.680 1.00 83.38 86 ALA A C 1
ATOM 592 O O . ALA A 1 86 ? -14.341 9.946 7.514 1.00 83.38 86 ALA A O 1
ATOM 593 N N . THR A 1 87 ? -12.570 8.811 6.701 1.00 77.44 87 THR A N 1
ATOM 594 C CA . THR A 1 87 ? -13.040 8.683 5.312 1.00 77.44 87 THR A CA 1
ATOM 595 C C . THR A 1 87 ? -13.880 7.426 5.083 1.00 77.44 87 THR A C 1
ATOM 597 O O . THR A 1 87 ? -14.821 7.469 4.294 1.00 77.44 87 THR A O 1
ATOM 600 N N . ASN A 1 88 ? -13.619 6.337 5.813 1.00 81.88 88 ASN A N 1
ATOM 601 C CA . ASN A 1 88 ? -14.421 5.116 5.795 1.00 81.88 88 ASN A CA 1
ATOM 602 C C . ASN A 1 88 ? -14.824 4.720 7.222 1.00 81.88 88 ASN A C 1
ATOM 604 O O . ASN A 1 88 ? -14.121 4.002 7.937 1.00 81.88 88 ASN A O 1
ATOM 608 N N . LYS A 1 89 ? -15.999 5.207 7.623 1.00 87.81 89 LYS A N 1
ATOM 609 C CA . LYS A 1 89 ? -16.543 5.055 8.978 1.00 87.81 89 LYS A CA 1
ATOM 610 C C . LYS A 1 89 ? -17.205 3.698 9.228 1.00 87.81 89 LYS A C 1
ATOM 612 O O . LYS A 1 89 ? -17.579 3.416 10.364 1.00 87.81 89 LYS A O 1
ATOM 617 N N . ALA A 1 90 ? -17.396 2.881 8.192 1.00 87.44 90 ALA A N 1
ATOM 618 C CA . ALA A 1 90 ? -17.959 1.547 8.344 1.00 87.44 90 ALA A CA 1
ATOM 619 C C . ALA A 1 90 ? -16.874 0.591 8.869 1.00 87.44 90 ALA A C 1
ATOM 621 O O . ALA A 1 90 ? -15.771 0.595 8.323 1.00 87.44 90 ALA A O 1
ATOM 622 N N . PRO A 1 91 ? -17.146 -0.240 9.891 1.00 88.56 91 PRO A N 1
ATOM 623 C CA . PRO A 1 91 ? -16.196 -1.252 10.334 1.00 88.56 91 PRO A CA 1
ATOM 624 C C . PRO A 1 91 ? -15.869 -2.241 9.218 1.00 88.56 91 PRO A C 1
ATOM 626 O O . PRO A 1 91 ? -16.761 -2.890 8.675 1.00 88.56 91 PRO A O 1
ATOM 629 N N . HIS A 1 92 ? -14.587 -2.398 8.931 1.00 82.00 92 HIS A N 1
ATOM 630 C CA . HIS A 1 92 ? -14.072 -3.323 7.926 1.00 82.00 92 HIS A CA 1
ATOM 631 C C . HIS A 1 92 ? -12.752 -3.921 8.417 1.00 82.00 92 HIS A C 1
ATOM 633 O O . HIS A 1 92 ? -12.151 -3.441 9.383 1.00 82.00 92 HIS A O 1
ATOM 639 N N . THR A 1 93 ? -12.305 -4.992 7.771 1.00 80.62 93 THR A N 1
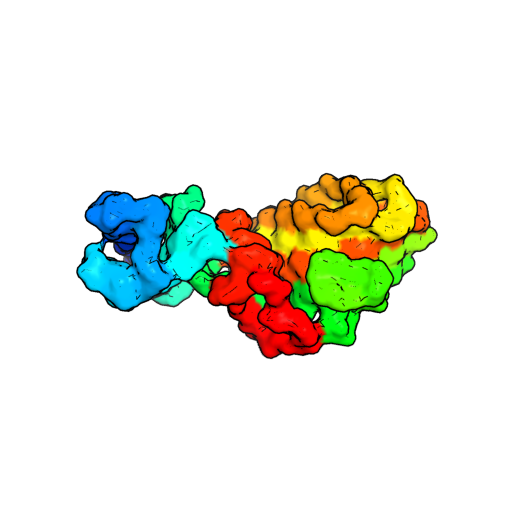ATOM 640 C CA . THR A 1 93 ? -11.016 -5.615 8.076 1.00 80.62 93 THR A CA 1
ATOM 641 C C . THR A 1 93 ? -9.866 -4.797 7.503 1.00 80.62 93 THR A C 1
ATOM 643 O O . THR A 1 93 ? -9.921 -4.374 6.350 1.00 80.62 93 THR A O 1
ATOM 646 N N . GLY A 1 94 ? -8.795 -4.620 8.271 1.00 76.94 94 GLY A N 1
ATOM 647 C CA . GLY A 1 94 ? -7.630 -3.876 7.801 1.00 76.94 94 GLY A CA 1
ATOM 648 C C . GLY A 1 94 ? -6.418 -3.992 8.724 1.00 76.94 94 GLY A C 1
ATOM 649 O O . GLY A 1 94 ? -6.455 -4.751 9.694 1.00 76.94 94 GLY A O 1
ATOM 650 N N . PRO A 1 95 ? -5.337 -3.252 8.435 1.00 72.81 95 PRO A N 1
ATOM 651 C CA . PRO A 1 95 ? -4.060 -3.360 9.144 1.00 72.81 95 PRO A CA 1
ATOM 652 C C . PRO A 1 95 ? -4.112 -2.764 10.559 1.00 72.81 95 PRO A C 1
ATOM 654 O O . PRO A 1 95 ? -3.197 -2.965 11.353 1.00 72.81 95 PRO A O 1
ATOM 657 N N . GLY A 1 96 ? -5.194 -2.059 10.895 1.00 80.88 96 GLY A N 1
ATOM 658 C CA . GLY A 1 96 ? -5.323 -1.276 12.114 1.00 80.88 96 GLY A CA 1
ATOM 659 C C . GLY A 1 96 ? -4.864 0.166 11.905 1.00 80.88 96 GLY A C 1
ATOM 660 O O . GLY A 1 96 ? -4.707 0.634 10.781 1.00 80.88 96 GLY A O 1
ATOM 661 N N . CYS A 1 97 ? -4.673 0.900 12.999 1.00 79.00 97 CYS A N 1
ATOM 662 C CA . CYS A 1 97 ? -4.321 2.322 12.919 1.00 79.00 97 CYS A CA 1
ATOM 663 C C . CYS A 1 97 ? -2.847 2.620 12.670 1.00 79.00 97 CYS A C 1
ATOM 665 O O . CYS A 1 97 ? -2.489 3.782 12.492 1.00 79.00 97 CYS A O 1
ATOM 667 N N . THR A 1 98 ? -2.015 1.586 12.637 1.00 72.94 98 THR A N 1
ATOM 668 C CA . THR A 1 98 ? -0.614 1.677 12.247 1.00 72.94 98 THR A CA 1
ATOM 669 C C . THR A 1 98 ? -0.474 1.053 10.870 1.00 72.94 98 THR A C 1
ATOM 671 O O . THR A 1 98 ? -0.807 -0.119 10.692 1.00 72.94 98 THR A O 1
ATOM 674 N N . LEU A 1 99 ? 0.016 1.822 9.901 1.00 70.06 99 LEU A N 1
ATOM 675 C CA . LEU A 1 99 ? 0.326 1.273 8.590 1.00 70.06 99 LEU A CA 1
ATOM 676 C C . LEU A 1 99 ? 1.740 0.728 8.581 1.00 70.06 99 LEU A C 1
ATOM 678 O O . LEU A 1 99 ? 2.691 1.452 8.857 1.00 70.06 99 LEU A O 1
ATOM 682 N N . ILE A 1 100 ? 1.861 -0.545 8.230 1.00 74.00 100 ILE A N 1
ATOM 683 C CA . ILE A 1 100 ? 3.149 -1.185 8.018 1.00 74.00 100 ILE A CA 1
ATOM 684 C C . ILE A 1 100 ? 3.408 -1.184 6.519 1.00 74.00 100 ILE A C 1
ATOM 686 O O . ILE A 1 100 ? 2.669 -1.833 5.775 1.00 74.00 100 ILE A O 1
ATOM 690 N N . ASN A 1 101 ? 4.454 -0.486 6.077 1.00 77.31 101 ASN A N 1
ATOM 691 C CA . ASN A 1 101 ? 4.931 -0.685 4.718 1.00 77.31 101 ASN A CA 1
ATOM 692 C C . ASN A 1 101 ? 5.687 -2.015 4.641 1.00 77.31 101 ASN A C 1
ATOM 694 O O . ASN A 1 101 ? 6.622 -2.257 5.408 1.00 77.31 101 ASN A O 1
ATOM 698 N N . LEU A 1 102 ? 5.249 -2.870 3.723 1.00 81.69 102 LEU A N 1
ATOM 699 C CA . LEU A 1 102 ? 5.750 -4.225 3.532 1.00 81.69 102 LEU A CA 1
ATOM 700 C C . LEU A 1 102 ? 6.988 -4.264 2.629 1.00 81.69 102 LEU A C 1
ATOM 702 O O . LEU A 1 102 ? 7.725 -5.249 2.657 1.00 81.69 102 LEU A O 1
ATOM 706 N N . ILE A 1 103 ? 7.218 -3.223 1.819 1.00 79.56 103 ILE A N 1
ATOM 707 C CA . ILE A 1 103 ? 8.412 -3.130 0.975 1.00 79.56 103 ILE A CA 1
ATOM 708 C C . ILE A 1 103 ? 9.561 -2.460 1.737 1.00 79.56 103 ILE A C 1
ATOM 710 O O . ILE A 1 103 ? 9.404 -1.409 2.358 1.00 79.56 103 ILE A O 1
ATOM 714 N N . SER A 1 104 ? 10.742 -3.070 1.670 1.00 77.31 104 SER A N 1
ATOM 715 C CA . SER A 1 104 ? 11.982 -2.482 2.177 1.00 77.31 104 SER A CA 1
ATOM 716 C C . SER A 1 104 ? 12.544 -1.458 1.192 1.00 77.31 104 SER A C 1
ATOM 718 O O . SER A 1 104 ? 12.469 -1.684 -0.015 1.00 77.31 104 SER A O 1
ATOM 720 N N . ASN A 1 105 ? 13.205 -0.407 1.691 1.00 75.88 105 ASN A N 1
ATOM 721 C CA . ASN A 1 105 ? 13.868 0.610 0.863 1.00 75.88 105 ASN A CA 1
ATOM 722 C C . ASN A 1 105 ? 12.930 1.236 -0.199 1.00 75.88 105 ASN A C 1
ATOM 724 O O . ASN A 1 105 ? 13.254 1.251 -1.388 1.00 75.88 105 ASN A O 1
ATOM 728 N N . PRO A 1 106 ? 11.757 1.752 0.208 1.00 76.81 106 PRO A N 1
ATOM 729 C CA . PRO A 1 106 ? 10.720 2.248 -0.706 1.00 76.81 106 PRO A CA 1
ATOM 730 C C . PRO A 1 106 ? 11.161 3.444 -1.559 1.00 76.81 106 PRO A C 1
ATOM 732 O O . PRO A 1 106 ? 10.651 3.620 -2.664 1.00 76.81 106 PRO A O 1
ATOM 735 N N . GLY A 1 107 ? 12.082 4.259 -1.029 1.00 77.19 107 GLY A N 1
ATOM 736 C CA . GLY A 1 107 ? 12.656 5.439 -1.678 1.00 77.19 107 GLY A CA 1
ATOM 737 C C . GLY A 1 107 ? 13.918 5.143 -2.492 1.00 77.19 107 GLY A C 1
ATOM 738 O O . GLY A 1 107 ? 14.522 6.038 -3.061 1.00 77.19 107 GLY A O 1
ATOM 739 N N . ILE A 1 108 ? 14.383 3.884 -2.522 1.00 85.75 108 ILE A N 1
ATOM 740 C CA . ILE A 1 108 ? 15.551 3.475 -3.325 1.00 85.75 108 ILE A CA 1
ATOM 741 C C . ILE A 1 108 ? 16.841 4.235 -2.921 1.00 85.75 108 ILE A C 1
ATOM 743 O O . ILE A 1 108 ? 17.841 4.261 -3.641 1.00 85.75 108 ILE A O 1
ATOM 747 N N . GLU A 1 109 ? 16.874 4.816 -1.719 1.00 82.50 109 GLU A N 1
ATOM 748 C CA . GLU A 1 109 ? 17.945 5.714 -1.278 1.00 82.50 109 GLU A CA 1
ATOM 749 C C . GLU A 1 109 ? 19.280 5.002 -1.093 1.00 82.50 109 GLU A C 1
ATOM 751 O O . GLU A 1 109 ? 20.323 5.572 -1.401 1.00 82.50 109 GLU A O 1
ATOM 756 N N . ALA A 1 110 ? 19.273 3.743 -0.658 1.00 82.62 110 ALA A N 1
ATOM 757 C CA . ALA A 1 110 ? 20.511 3.005 -0.416 1.00 82.62 110 ALA A CA 1
ATOM 758 C C . ALA A 1 110 ? 20.974 2.187 -1.629 1.00 82.62 110 ALA A C 1
ATOM 760 O O . ALA A 1 110 ? 22.164 2.125 -1.932 1.00 82.62 110 ALA A O 1
ATOM 761 N N . SER A 1 111 ? 20.049 1.522 -2.324 1.00 86.31 111 SER A N 1
ATOM 762 C CA . SER A 1 111 ? 20.373 0.610 -3.426 1.00 86.31 111 SER A CA 1
ATOM 763 C C . SER A 1 111 ? 19.141 0.251 -4.262 1.00 86.31 111 SER A C 1
ATOM 765 O O . SER A 1 111 ? 18.022 0.582 -3.891 1.00 86.31 111 SER A O 1
ATOM 767 N N . ALA A 1 112 ? 19.343 -0.472 -5.366 1.00 88.19 112 ALA A N 1
ATOM 768 C CA . ALA A 1 112 ? 18.272 -1.125 -6.127 1.00 88.19 112 ALA A CA 1
ATOM 769 C C . ALA A 1 112 ? 17.955 -2.553 -5.620 1.00 88.19 112 ALA A C 1
ATOM 771 O O . ALA A 1 112 ? 17.241 -3.301 -6.286 1.00 88.19 112 ALA A O 1
ATOM 772 N N . VAL A 1 113 ? 18.511 -2.968 -4.472 1.00 84.62 113 VAL A N 1
ATOM 773 C CA . VAL A 1 113 ? 18.295 -4.314 -3.914 1.00 84.62 113 VAL A CA 1
ATOM 774 C C . VAL A 1 113 ? 16.802 -4.539 -3.653 1.00 84.62 113 VAL A C 1
ATOM 776 O O . VAL A 1 113 ? 16.112 -3.647 -3.166 1.00 84.62 113 VAL A O 1
ATOM 779 N N . GLY A 1 114 ? 16.313 -5.733 -3.996 1.00 82.44 114 GLY A N 1
ATOM 780 C CA . GLY A 1 114 ? 14.887 -6.088 -3.958 1.00 82.44 114 GLY A CA 1
ATOM 781 C C . GLY A 1 114 ? 14.177 -5.936 -5.306 1.00 82.44 114 GLY A C 1
ATOM 782 O O . GLY A 1 114 ? 13.104 -6.510 -5.492 1.00 82.44 114 GLY A O 1
ATOM 783 N N . TRP A 1 115 ? 14.806 -5.250 -6.267 1.00 89.00 115 TRP A N 1
ATOM 784 C CA . TRP A 1 115 ? 14.335 -5.137 -7.643 1.00 89.00 115 TRP A CA 1
ATOM 785 C C . TRP A 1 115 ? 15.187 -5.966 -8.595 1.00 89.00 115 TRP A C 1
ATOM 787 O O . TRP A 1 115 ? 16.416 -5.956 -8.534 1.00 89.00 115 TRP A O 1
ATOM 797 N N . THR A 1 116 ? 14.524 -6.680 -9.497 1.00 89.50 116 THR A N 1
ATOM 798 C CA . THR A 1 116 ? 15.159 -7.540 -10.495 1.00 89.50 116 THR A CA 1
ATOM 799 C C . THR A 1 116 ? 14.711 -7.131 -11.888 1.00 89.50 116 THR A C 1
ATOM 801 O O . THR A 1 116 ? 13.532 -6.876 -12.130 1.00 89.50 116 THR A O 1
ATOM 804 N N . ALA A 1 117 ? 15.664 -7.067 -12.812 1.00 88.44 117 ALA A N 1
ATOM 805 C CA . ALA A 1 117 ? 15.373 -6.888 -14.224 1.00 88.44 117 ALA A CA 1
ATOM 806 C C . ALA A 1 117 ? 15.110 -8.246 -14.888 1.00 88.44 117 ALA A C 1
ATOM 808 O O . ALA A 1 117 ? 15.796 -9.227 -14.599 1.00 88.44 117 ALA A O 1
ATOM 809 N N . ALA A 1 118 ? 14.154 -8.297 -15.808 1.00 82.94 118 ALA A N 1
ATOM 810 C CA . ALA A 1 118 ? 13.861 -9.463 -16.628 1.00 82.94 118 ALA A CA 1
ATOM 811 C C . ALA A 1 118 ? 13.682 -9.062 -18.102 1.00 82.94 118 ALA A C 1
ATOM 813 O O . ALA A 1 118 ? 13.601 -7.881 -18.443 1.00 82.94 118 ALA A O 1
ATOM 814 N N . ALA A 1 119 ? 13.708 -10.059 -18.994 1.00 75.94 119 ALA A N 1
ATOM 815 C CA . ALA A 1 119 ? 13.514 -9.884 -20.438 1.00 75.94 119 ALA A CA 1
ATOM 816 C C . ALA A 1 119 ? 14.329 -8.718 -21.055 1.00 75.94 119 ALA A C 1
ATOM 818 O O . ALA A 1 119 ? 13.808 -7.899 -21.807 1.00 75.94 119 ALA A O 1
ATOM 819 N N . ASN A 1 120 ? 15.634 -8.671 -20.751 1.00 77.50 120 ASN A N 1
ATOM 820 C CA . ASN A 1 120 ? 16.609 -7.667 -21.214 1.00 77.50 120 ASN A CA 1
ATOM 821 C C . ASN A 1 120 ? 16.396 -6.226 -20.720 1.00 77.50 120 ASN A C 1
ATOM 823 O O . ASN A 1 120 ? 17.120 -5.337 -21.164 1.00 77.50 120 ASN A O 1
ATOM 827 N N . SER A 1 121 ? 15.458 -5.970 -19.809 1.00 85.88 121 SER A N 1
ATOM 828 C CA . SER A 1 121 ? 15.390 -4.681 -19.119 1.00 85.88 121 SER A CA 1
ATOM 829 C C . SER A 1 121 ? 16.643 -4.439 -18.277 1.00 85.88 121 SER A C 1
ATOM 831 O O . SER A 1 121 ? 17.373 -5.368 -17.924 1.00 85.88 121 SER A O 1
ATOM 833 N N . THR A 1 122 ? 16.875 -3.185 -17.902 1.00 89.94 122 THR A N 1
ATOM 834 C CA . THR A 1 122 ? 17.825 -2.842 -16.840 1.00 89.94 122 THR A CA 1
ATOM 835 C C . THR A 1 122 ? 17.112 -2.132 -15.708 1.00 89.94 122 THR A C 1
ATOM 837 O O . THR A 1 122 ? 16.122 -1.431 -15.916 1.00 89.94 122 THR A O 1
ATOM 840 N N . VAL A 1 123 ? 17.622 -2.342 -14.500 1.00 91.81 123 VAL A N 1
ATOM 841 C CA . VAL A 1 123 ? 17.127 -1.735 -13.271 1.00 91.81 123 VAL A CA 1
ATOM 842 C C . VAL A 1 123 ? 18.323 -1.132 -12.558 1.00 91.81 123 VAL A C 1
ATOM 844 O O . VAL A 1 123 ? 19.264 -1.846 -12.212 1.00 91.81 123 VAL A O 1
ATOM 847 N N . VAL A 1 124 ? 18.313 0.184 -12.379 1.00 93.75 124 VAL A N 1
ATOM 848 C CA . VAL A 1 124 ? 19.448 0.921 -11.821 1.00 93.75 124 VAL A CA 1
ATOM 849 C C . VAL A 1 124 ? 18.942 1.988 -10.866 1.00 93.75 124 VAL A C 1
ATOM 851 O O . VAL A 1 124 ? 18.033 2.743 -11.193 1.00 93.75 124 VAL A O 1
ATOM 854 N N . ARG A 1 125 ? 19.560 2.095 -9.689 1.00 93.75 125 ARG A N 1
ATOM 855 C CA . ARG A 1 125 ? 19.363 3.257 -8.818 1.00 93.75 125 ARG A CA 1
ATOM 856 C C . ARG A 1 125 ? 19.961 4.497 -9.485 1.00 93.75 125 ARG A C 1
ATOM 858 O O . ARG A 1 125 ? 21.137 4.495 -9.840 1.00 93.75 125 ARG A O 1
ATOM 865 N N . SER A 1 126 ? 19.189 5.568 -9.584 1.00 94.06 126 SER A N 1
ATOM 866 C CA . SER A 1 126 ? 19.603 6.849 -10.151 1.00 94.06 126 SER A CA 1
ATOM 867 C C . SER A 1 126 ? 19.435 7.974 -9.140 1.00 94.06 126 SER A C 1
ATOM 869 O O . SER A 1 126 ? 18.505 7.949 -8.346 1.00 94.06 126 SER A O 1
ATOM 871 N N . VAL A 1 127 ? 20.316 8.973 -9.209 1.00 93.38 127 VAL A N 1
ATOM 872 C CA . VAL A 1 127 ? 20.211 10.243 -8.462 1.00 93.38 127 VAL A CA 1
ATOM 873 C C . VAL A 1 127 ? 19.784 11.409 -9.361 1.00 93.38 127 VAL A C 1
ATOM 875 O O . VAL A 1 127 ? 19.799 12.565 -8.956 1.00 93.38 127 VAL A O 1
ATOM 878 N N . THR A 1 128 ? 19.450 11.127 -10.624 1.00 92.69 128 THR A N 1
ATOM 879 C CA . THR A 1 128 ? 19.013 12.146 -11.591 1.00 92.69 128 THR A CA 1
ATOM 880 C C . THR A 1 128 ? 17.576 12.591 -11.332 1.00 92.69 128 THR A C 1
ATOM 882 O O . THR A 1 128 ? 17.215 13.732 -11.615 1.00 92.69 128 THR A O 1
ATOM 885 N N . PHE A 1 129 ? 16.754 11.686 -10.805 1.00 87.56 129 PHE A N 1
ATOM 886 C CA . PHE A 1 129 ? 15.361 11.934 -10.461 1.00 87.56 129 PHE A CA 1
ATOM 887 C C . PHE A 1 129 ? 15.075 11.334 -9.093 1.00 87.56 129 PHE A C 1
ATOM 889 O O . PHE A 1 129 ? 15.611 10.276 -8.767 1.00 87.56 129 PHE A O 1
ATOM 896 N N . ALA A 1 130 ? 14.191 11.983 -8.351 1.00 86.44 130 ALA A N 1
ATOM 897 C CA . ALA A 1 130 ? 13.611 11.481 -7.118 1.00 86.44 130 ALA A CA 1
ATOM 898 C C . ALA A 1 130 ? 12.211 12.093 -6.988 1.00 86.44 130 ALA A C 1
ATOM 900 O O . ALA A 1 130 ? 12.016 13.261 -7.345 1.00 86.44 130 ALA A O 1
ATOM 901 N N . ALA A 1 131 ? 11.231 11.301 -6.568 1.00 82.12 131 ALA A N 1
ATOM 902 C CA . ALA A 1 131 ? 9.945 11.820 -6.116 1.00 82.12 131 ALA A CA 1
ATOM 903 C C . ALA A 1 131 ? 10.092 12.333 -4.682 1.00 82.12 131 ALA A C 1
ATOM 905 O O . ALA A 1 131 ? 9.567 13.395 -4.355 1.00 82.12 131 ALA A O 1
ATOM 906 N N . ASN A 1 132 ? 10.848 11.595 -3.866 1.00 74.56 132 ASN A N 1
ATOM 907 C CA . ASN A 1 132 ? 11.224 11.932 -2.502 1.00 74.56 132 ASN A CA 1
ATOM 908 C C . ASN A 1 132 ? 12.689 11.549 -2.266 1.00 74.56 132 ASN A C 1
ATOM 910 O O . ASN A 1 132 ? 13.186 10.610 -2.871 1.00 74.56 132 ASN A O 1
ATOM 914 N N . GLY A 1 133 ? 13.382 12.267 -1.382 1.00 75.50 133 GLY A N 1
ATOM 915 C CA . GLY A 1 133 ? 14.790 11.983 -1.100 1.00 75.50 133 GLY A CA 1
ATOM 916 C C . GLY A 1 133 ? 15.727 12.344 -2.259 1.00 75.50 133 GLY A C 1
ATOM 917 O O . GLY A 1 133 ? 15.563 13.385 -2.901 1.00 75.50 133 GLY A O 1
ATOM 918 N N . ALA A 1 134 ? 16.763 11.535 -2.468 1.00 84.25 134 ALA A N 1
ATOM 919 C CA . ALA A 1 134 ? 17.858 11.811 -3.395 1.00 84.25 134 ALA A CA 1
ATOM 920 C C . ALA A 1 134 ? 17.967 10.790 -4.533 1.00 84.25 134 ALA A C 1
ATOM 922 O O . ALA A 1 134 ? 18.822 10.961 -5.411 1.00 84.25 134 ALA A O 1
ATOM 923 N N . ALA A 1 135 ? 17.151 9.734 -4.535 1.00 89.00 135 ALA A N 1
ATOM 924 C CA . ALA A 1 135 ? 17.234 8.693 -5.543 1.00 89.00 135 ALA A CA 1
ATOM 925 C C . ALA A 1 135 ? 15.878 8.180 -6.030 1.00 89.00 135 ALA A C 1
ATOM 927 O O . ALA A 1 135 ? 14.821 8.467 -5.493 1.00 89.00 135 ALA A O 1
ATOM 928 N N . SER A 1 136 ? 15.933 7.415 -7.113 1.00 91.81 136 SER A N 1
ATOM 929 C CA . SER A 1 136 ? 14.827 6.616 -7.627 1.00 91.81 136 SER A CA 1
ATOM 930 C C . SER A 1 136 ? 15.374 5.387 -8.346 1.00 91.81 136 SER A C 1
ATOM 932 O O . SER A 1 136 ? 16.577 5.268 -8.608 1.00 91.81 136 SER A O 1
ATOM 934 N N . LEU A 1 137 ? 14.495 4.456 -8.695 1.00 93.19 137 LEU A N 1
ATOM 935 C CA . LEU A 1 137 ? 14.826 3.325 -9.548 1.00 93.19 137 LEU A CA 1
ATOM 936 C C . LEU A 1 137 ? 14.513 3.670 -11.004 1.00 93.19 137 LEU A C 1
ATOM 938 O O . LEU A 1 137 ? 13.359 3.895 -11.356 1.00 93.19 137 LEU A O 1
ATOM 942 N N . VAL A 1 138 ? 15.515 3.665 -11.873 1.00 93.75 138 VAL A N 1
ATOM 943 C CA . VAL A 1 138 ? 15.326 3.783 -13.320 1.00 93.75 138 VAL A CA 1
ATOM 944 C C . VAL A 1 138 ? 15.226 2.394 -13.928 1.00 93.75 138 VAL A C 1
ATOM 946 O O . VAL A 1 138 ? 16.118 1.559 -13.765 1.00 93.75 138 VAL A O 1
ATOM 949 N N . ILE A 1 139 ? 14.138 2.177 -14.659 1.00 91.12 139 ILE A N 1
ATOM 950 C CA . ILE A 1 139 ? 13.870 0.965 -15.420 1.00 91.12 139 ILE A CA 1
ATOM 951 C C . ILE A 1 139 ? 13.969 1.316 -16.900 1.00 91.12 139 ILE A C 1
ATOM 953 O O . ILE A 1 139 ? 13.162 2.100 -17.407 1.00 91.12 139 ILE A O 1
ATOM 957 N N . THR A 1 140 ? 14.939 0.728 -17.598 1.00 89.50 140 THR A N 1
ATOM 958 C CA . THR A 1 140 ? 15.118 0.912 -19.045 1.00 89.50 140 THR A CA 1
ATOM 959 C C . THR A 1 140 ? 14.673 -0.339 -19.787 1.00 89.50 140 THR A C 1
ATOM 961 O O . THR A 1 140 ? 15.095 -1.443 -19.446 1.00 89.50 140 THR A O 1
ATOM 964 N N . HIS A 1 141 ? 13.871 -0.158 -20.834 1.00 84.31 141 HIS A N 1
ATOM 965 C CA . HIS A 1 141 ? 13.364 -1.218 -21.701 1.00 84.31 141 HIS A CA 1
ATOM 966 C C . HIS A 1 141 ? 14.000 -1.084 -23.094 1.00 84.31 141 HIS A C 1
ATOM 968 O O . HIS A 1 141 ? 13.534 -0.292 -23.917 1.00 84.31 141 HIS A O 1
ATOM 974 N N . PRO A 1 142 ? 15.097 -1.805 -23.381 1.00 72.75 142 PRO A N 1
ATOM 975 C CA . PRO A 1 142 ? 15.903 -1.536 -24.569 1.00 72.75 142 PRO A CA 1
ATOM 976 C C . PRO A 1 142 ? 15.387 -2.166 -25.874 1.00 72.75 142 PRO A C 1
ATOM 978 O O . PRO A 1 142 ? 15.940 -1.836 -26.919 1.00 72.75 142 PRO A O 1
ATOM 981 N N . ASN A 1 143 ? 14.393 -3.069 -25.861 1.00 63.09 143 ASN A N 1
ATOM 982 C CA . ASN A 1 143 ? 14.085 -3.912 -27.030 1.00 63.09 143 ASN A CA 1
ATOM 983 C C . ASN A 1 143 ? 12.578 -4.047 -27.356 1.00 63.09 143 ASN A C 1
ATOM 985 O O . ASN A 1 143 ? 11.720 -3.642 -26.579 1.00 63.09 143 ASN A O 1
ATOM 989 N N . VAL A 1 144 ? 12.279 -4.629 -28.526 1.00 55.12 144 VAL A N 1
ATOM 990 C CA . VAL A 1 144 ? 10.952 -4.776 -29.166 1.00 55.12 144 VAL A CA 1
ATOM 991 C C . VAL A 1 144 ? 10.015 -5.803 -28.519 1.00 55.12 144 VAL A C 1
ATOM 993 O O . VAL A 1 144 ? 8.845 -5.878 -28.887 1.00 55.12 144 VAL A O 1
ATOM 996 N N . THR A 1 145 ? 10.506 -6.591 -27.565 1.00 56.94 145 THR A N 1
ATOM 997 C CA . THR A 1 145 ? 9.680 -7.482 -26.739 1.00 56.94 145 THR A CA 1
ATOM 998 C C . THR A 1 145 ? 9.414 -6.785 -25.412 1.00 56.94 145 THR A C 1
ATOM 1000 O O . THR A 1 145 ? 10.326 -6.155 -24.882 1.00 56.94 145 THR A O 1
ATOM 1003 N N . ALA A 1 146 ? 8.199 -6.904 -24.868 1.00 59.81 146 ALA A N 1
ATOM 1004 C CA . ALA A 1 146 ? 7.852 -6.349 -23.562 1.00 59.81 146 ALA A CA 1
ATOM 1005 C C . ALA A 1 146 ? 8.877 -6.795 -22.500 1.00 59.81 146 ALA A C 1
ATOM 1007 O O . ALA A 1 146 ? 8.906 -7.958 -22.100 1.00 59.81 146 ALA A O 1
ATOM 1008 N N . GLY A 1 147 ? 9.764 -5.880 -22.108 1.00 64.06 147 GLY A N 1
ATOM 1009 C CA . GLY A 1 147 ? 10.689 -6.078 -21.000 1.00 64.06 147 GLY A CA 1
ATOM 1010 C C . GLY A 1 147 ? 9.979 -5.765 -19.690 1.00 64.06 147 GLY A C 1
ATOM 1011 O O . GLY A 1 147 ? 9.065 -4.938 -19.672 1.00 64.06 147 GLY A O 1
ATOM 1012 N N . ASN A 1 148 ? 10.399 -6.381 -18.589 1.00 74.94 148 ASN A N 1
ATOM 1013 C CA . ASN A 1 148 ? 9.828 -6.103 -17.277 1.00 74.94 148 ASN A CA 1
ATOM 1014 C C . ASN A 1 148 ? 10.905 -5.933 -16.205 1.00 74.94 148 ASN A C 1
ATOM 1016 O O . ASN A 1 148 ? 11.997 -6.493 -16.274 1.00 74.94 148 ASN A O 1
ATOM 1020 N N . ALA A 1 149 ? 10.585 -5.134 -15.201 1.00 84.19 149 ALA A N 1
ATOM 1021 C CA . ALA A 1 149 ? 11.291 -5.091 -13.935 1.00 84.19 149 ALA A CA 1
ATOM 1022 C C . ALA A 1 149 ? 10.302 -5.420 -12.832 1.00 84.19 149 ALA A C 1
ATOM 1024 O O . ALA A 1 149 ? 9.139 -5.026 -12.916 1.00 84.19 149 ALA A O 1
ATOM 1025 N N . TYR A 1 150 ? 10.759 -6.123 -11.805 1.00 84.44 150 TYR A N 1
ATOM 1026 C CA . TYR A 1 150 ? 9.887 -6.500 -10.709 1.00 84.44 150 TYR A CA 1
ATOM 1027 C C . TYR A 1 150 ? 10.549 -6.333 -9.349 1.00 84.44 150 TYR A C 1
ATOM 1029 O O . TYR A 1 150 ? 11.723 -6.657 -9.161 1.00 84.44 150 TYR A O 1
ATOM 1037 N N . GLY A 1 151 ? 9.776 -5.817 -8.401 1.00 83.19 151 GLY A N 1
ATOM 1038 C CA . GLY A 1 151 ? 10.107 -5.750 -6.986 1.00 83.19 151 GLY A CA 1
ATOM 1039 C C . GLY A 1 151 ? 9.486 -6.938 -6.264 1.00 83.19 151 GLY A C 1
ATOM 1040 O O . GLY A 1 151 ? 8.312 -7.244 -6.477 1.00 83.19 151 GLY A O 1
ATOM 1041 N N . THR A 1 152 ? 10.263 -7.622 -5.423 1.00 84.75 152 THR A N 1
ATOM 1042 C CA . THR A 1 152 ? 9.759 -8.734 -4.598 1.00 84.75 152 THR A CA 1
ATOM 1043 C C . THR A 1 152 ? 9.595 -8.282 -3.155 1.00 84.75 152 THR A C 1
ATOM 1045 O O . THR A 1 152 ? 10.537 -7.784 -2.543 1.00 84.75 152 THR A O 1
ATOM 1048 N N . ILE A 1 153 ? 8.401 -8.484 -2.606 1.00 84.19 153 ILE A N 1
ATOM 1049 C CA . ILE A 1 153 ? 8.034 -8.136 -1.236 1.00 84.19 153 ILE A CA 1
ATOM 1050 C C . ILE A 1 153 ? 7.917 -9.451 -0.448 1.00 84.19 153 ILE A C 1
ATOM 1052 O O . ILE A 1 153 ? 6.996 -10.231 -0.720 1.00 84.19 153 ILE A O 1
ATOM 1056 N N . PRO A 1 154 ? 8.827 -9.732 0.505 1.00 81.25 154 PRO A N 1
ATOM 1057 C CA . PRO A 1 154 ? 8.904 -11.021 1.191 1.00 81.25 154 PRO A CA 1
ATOM 1058 C C . PRO A 1 154 ? 7.854 -11.126 2.306 1.00 81.25 154 PRO A C 1
ATOM 1060 O O . PRO A 1 154 ? 8.158 -11.008 3.493 1.00 81.25 154 PRO A O 1
ATOM 1063 N N . ILE A 1 155 ? 6.598 -11.336 1.918 1.00 81.50 155 ILE A N 1
ATOM 1064 C CA . ILE A 1 155 ? 5.462 -11.526 2.825 1.00 81.50 155 ILE A CA 1
ATOM 1065 C C . ILE A 1 155 ? 4.725 -12.817 2.507 1.00 81.50 155 ILE A C 1
ATOM 1067 O O . ILE A 1 155 ? 4.596 -13.204 1.349 1.00 81.50 155 ILE A O 1
ATOM 1071 N N . THR A 1 156 ? 4.164 -13.450 3.537 1.00 85.50 156 THR A N 1
ATOM 1072 C CA . THR A 1 156 ? 3.194 -14.522 3.307 1.00 85.50 156 THR A CA 1
ATOM 1073 C C . THR A 1 156 ? 1.834 -13.913 2.990 1.00 85.50 156 THR A C 1
ATOM 1075 O O . THR A 1 156 ? 1.244 -13.261 3.855 1.00 85.50 156 THR A O 1
ATOM 1078 N N . THR A 1 157 ? 1.341 -14.096 1.767 1.00 84.31 157 THR A N 1
ATOM 1079 C CA . THR A 1 157 ? 0.017 -13.602 1.390 1.00 84.31 157 THR A CA 1
ATOM 1080 C C . THR A 1 157 ? -1.086 -14.487 1.961 1.00 84.31 157 THR A C 1
ATOM 1082 O O . THR A 1 157 ? -0.953 -15.707 2.089 1.00 84.31 157 THR A O 1
ATOM 1085 N N . VAL A 1 158 ? -2.187 -13.862 2.367 1.00 82.94 158 VAL A N 1
ATOM 1086 C CA . VAL A 1 158 ? -3.312 -14.545 3.011 1.00 82.94 158 VAL A CA 1
ATOM 1087 C C . VAL A 1 158 ? -4.509 -14.508 2.070 1.00 82.94 158 VAL A C 1
ATOM 1089 O O . VAL A 1 158 ? -4.947 -13.432 1.673 1.00 82.94 158 VAL A O 1
ATOM 1092 N N . VAL A 1 159 ? -5.053 -15.679 1.728 1.00 84.06 159 VAL A N 1
ATOM 1093 C CA . VAL A 1 159 ? -6.220 -15.795 0.835 1.00 84.06 159 VAL A CA 1
ATOM 1094 C C . VAL A 1 159 ? -7.378 -14.914 1.322 1.00 84.06 159 VAL A C 1
ATOM 1096 O O . VAL A 1 159 ? -7.713 -14.909 2.507 1.00 84.06 159 VAL A O 1
ATOM 1099 N N . GLY A 1 160 ? -7.987 -14.169 0.401 1.00 78.81 160 GLY A N 1
ATOM 1100 C CA . GLY A 1 160 ? -9.073 -13.221 0.652 1.00 78.81 160 GLY A CA 1
ATOM 1101 C C . GLY A 1 160 ? -8.620 -11.884 1.241 1.00 78.81 160 GLY A C 1
ATOM 1102 O O . GLY A 1 160 ? -9.452 -11.007 1.458 1.00 78.81 160 GLY A O 1
ATOM 1103 N N . THR A 1 161 ? -7.323 -11.702 1.502 1.00 80.44 161 THR A N 1
ATOM 1104 C CA . THR A 1 161 ? -6.790 -10.437 2.012 1.00 80.44 161 THR A CA 1
ATOM 1105 C C . THR A 1 161 ? -6.479 -9.496 0.858 1.00 80.44 161 THR A C 1
ATOM 1107 O O . THR A 1 161 ? -5.785 -9.868 -0.090 1.00 80.44 161 THR A O 1
ATOM 1110 N N . ARG A 1 162 ? -6.980 -8.263 0.956 1.00 84.12 162 ARG A N 1
ATOM 1111 C CA . ARG A 1 162 ? -6.619 -7.175 0.048 1.00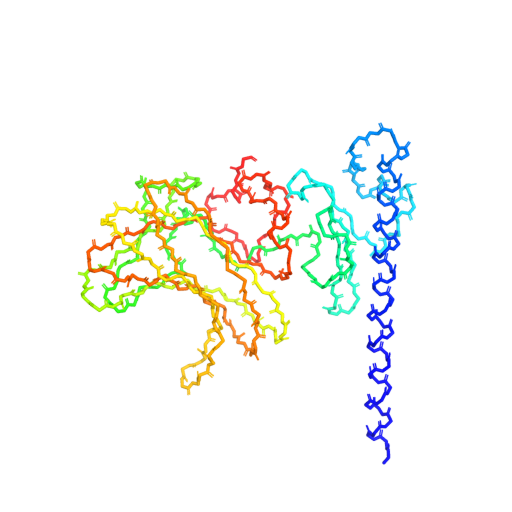 84.12 162 ARG A CA 1
ATOM 1112 C C . ARG A 1 162 ? -5.275 -6.576 0.444 1.00 84.12 162 ARG A C 1
ATOM 1114 O O . ARG A 1 162 ? -4.994 -6.399 1.627 1.00 84.12 162 ARG A O 1
ATOM 1121 N N . TYR A 1 163 ? -4.479 -6.249 -0.553 1.00 84.38 163 TYR A N 1
ATOM 1122 C CA . TYR A 1 163 ? -3.229 -5.525 -0.480 1.00 84.38 163 TYR A CA 1
ATOM 1123 C C . TYR A 1 163 ? -3.349 -4.300 -1.374 1.00 84.38 163 TYR A C 1
ATOM 1125 O O . TYR A 1 163 ? -3.864 -4.389 -2.489 1.00 84.38 163 TYR A O 1
ATOM 1133 N N . GLU A 1 164 ? -2.851 -3.172 -0.897 1.00 85.56 164 GLU A N 1
ATOM 1134 C CA . GLU A 1 164 ? -2.765 -1.951 -1.684 1.00 85.56 164 GLU A CA 1
ATOM 1135 C C . GLU A 1 164 ? -1.292 -1.642 -1.931 1.00 85.56 164 GLU A C 1
ATOM 1137 O O . GLU A 1 164 ? -0.499 -1.532 -0.986 1.00 85.56 164 GLU A O 1
ATOM 1142 N N . VAL A 1 165 ? -0.924 -1.521 -3.205 1.00 86.88 165 VAL A N 1
ATOM 1143 C CA . VAL A 1 165 ? 0.416 -1.119 -3.626 1.00 86.88 165 VAL A CA 1
ATOM 1144 C C . VAL A 1 165 ? 0.326 0.230 -4.313 1.00 86.88 165 VAL A C 1
ATOM 1146 O O . VAL A 1 165 ? -0.468 0.408 -5.232 1.00 86.88 165 VAL A O 1
ATOM 1149 N N . SER A 1 166 ? 1.175 1.169 -3.915 1.00 85.00 166 SER A N 1
ATOM 1150 C CA . SER A 1 166 ? 1.307 2.446 -4.601 1.00 85.00 166 SER A CA 1
ATOM 1151 C C . SER A 1 166 ? 2.753 2.758 -4.938 1.00 85.00 166 SER A C 1
ATOM 1153 O O . SER A 1 166 ? 3.679 2.271 -4.299 1.00 85.00 166 SER A O 1
ATOM 1155 N N . PHE A 1 167 ? 2.963 3.565 -5.967 1.00 86.75 167 PHE A N 1
ATOM 1156 C CA . PHE A 1 167 ? 4.291 3.998 -6.387 1.00 86.75 167 PHE A CA 1
ATOM 1157 C C . PHE A 1 167 ? 4.180 5.308 -7.157 1.00 86.75 167 PHE A C 1
ATOM 1159 O O . PHE A 1 167 ? 3.188 5.558 -7.847 1.00 86.75 167 PHE A O 1
ATOM 1166 N N . ALA A 1 168 ? 5.205 6.146 -7.043 1.00 87.62 168 ALA A N 1
ATOM 1167 C CA . ALA A 1 168 ? 5.375 7.312 -7.889 1.00 87.62 168 ALA A CA 1
ATOM 1168 C C . ALA A 1 168 ? 6.140 6.895 -9.147 1.00 87.62 168 ALA A C 1
ATOM 1170 O O . ALA A 1 168 ? 7.193 6.272 -9.052 1.00 87.62 168 ALA A O 1
ATOM 1171 N N . ILE A 1 169 ? 5.634 7.244 -10.327 1.00 91.00 169 ILE A N 1
ATOM 1172 C CA . ILE A 1 169 ? 6.284 6.957 -11.609 1.00 91.00 169 ILE A CA 1
ATOM 1173 C C . ILE A 1 169 ? 6.340 8.207 -12.480 1.00 91.00 169 ILE A C 1
ATOM 1175 O O . ILE A 1 169 ? 5.409 9.012 -12.501 1.00 91.00 169 ILE A O 1
ATOM 1179 N N . ARG A 1 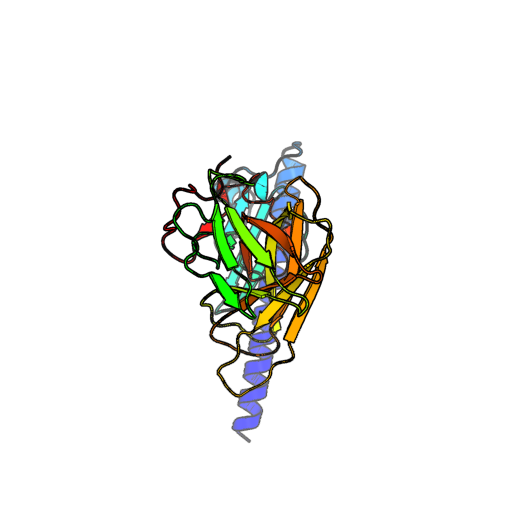170 ? 7.437 8.355 -13.218 1.00 92.12 170 ARG A N 1
ATOM 1180 C CA . ARG A 1 170 ? 7.610 9.361 -14.270 1.00 92.12 170 ARG A CA 1
ATOM 1181 C C . ARG A 1 170 ? 8.248 8.751 -15.509 1.00 92.12 170 ARG A C 1
ATOM 1183 O O . ARG A 1 170 ? 8.974 7.760 -15.430 1.00 92.12 170 ARG A O 1
ATOM 1190 N N . SER A 1 171 ? 8.059 9.406 -16.643 1.00 92.00 171 SER A N 1
ATOM 1191 C CA . SER A 1 171 ? 8.844 9.166 -17.848 1.00 92.00 171 SER A CA 1
ATOM 1192 C C . SER A 1 171 ? 10.267 9.713 -17.664 1.00 92.00 171 SER A C 1
ATOM 1194 O O . SER A 1 171 ? 10.481 10.802 -17.108 1.00 92.00 171 SER A O 1
ATOM 1196 N N . HIS A 1 172 ? 11.245 8.926 -18.119 1.00 90.12 172 HIS A N 1
ATOM 1197 C CA . HIS A 1 172 ? 12.647 9.316 -18.233 1.00 90.12 172 HIS A CA 1
ATOM 1198 C C . HIS A 1 172 ? 13.038 9.528 -19.700 1.00 90.12 172 HIS A C 1
ATOM 1200 O O . HIS A 1 172 ? 13.507 10.611 -20.051 1.00 90.12 172 HIS A O 1
ATOM 1206 N N . THR A 1 173 ? 12.830 8.521 -20.549 1.00 87.44 173 THR A N 1
ATOM 1207 C CA . THR A 1 173 ? 13.081 8.586 -21.995 1.00 87.44 173 THR A CA 1
ATOM 1208 C C . THR A 1 173 ? 11.974 7.868 -22.756 1.00 87.44 173 THR A C 1
ATOM 1210 O O . THR A 1 173 ? 11.407 6.884 -22.283 1.00 87.44 173 THR A O 1
ATOM 1213 N N . GLY A 1 174 ? 11.665 8.363 -23.956 1.00 77.00 174 GLY A N 1
ATOM 1214 C CA . GLY A 1 174 ? 10.521 7.888 -24.731 1.00 77.00 174 GLY A CA 1
ATOM 1215 C C . GLY A 1 174 ? 9.177 8.348 -24.149 1.00 77.00 174 GLY A C 1
ATOM 1216 O O . GLY A 1 174 ? 9.056 8.721 -22.983 1.00 77.00 174 GLY A O 1
ATOM 1217 N N . SER A 1 175 ? 8.144 8.354 -24.988 1.00 64.81 175 SER A N 1
ATOM 1218 C CA . SER A 1 175 ? 6.765 8.589 -24.556 1.00 64.81 175 SER A CA 1
ATOM 1219 C C . SER A 1 175 ? 6.007 7.295 -24.765 1.00 64.81 175 SER A C 1
ATOM 1221 O O . SER A 1 175 ? 5.740 6.906 -25.902 1.00 64.81 175 SER A O 1
ATOM 1223 N N . ALA A 1 176 ? 5.766 6.570 -23.680 1.00 68.62 176 ALA A N 1
ATOM 1224 C CA . ALA A 1 176 ? 5.164 5.263 -23.786 1.00 68.62 176 ALA A CA 1
ATOM 1225 C C . ALA A 1 176 ? 4.375 4.885 -22.544 1.00 68.62 176 ALA A C 1
ATOM 1227 O O . ALA A 1 176 ? 4.635 5.343 -21.431 1.00 68.62 176 ALA A O 1
ATOM 1228 N N . THR A 1 177 ? 3.409 4.017 -22.792 1.00 86.06 177 THR A N 1
ATOM 1229 C CA . THR A 1 177 ? 2.630 3.348 -21.774 1.00 86.06 177 THR A CA 1
ATOM 1230 C C . THR A 1 177 ? 3.497 2.292 -21.071 1.00 86.06 177 THR A C 1
ATOM 1232 O O . THR A 1 177 ? 4.430 1.715 -21.635 1.00 86.06 177 THR A O 1
ATOM 1235 N N . VAL A 1 178 ? 3.224 2.056 -19.798 1.00 87.75 178 VAL A N 1
ATOM 1236 C CA . VAL A 1 178 ? 3.704 0.901 -19.042 1.00 87.75 178 VAL A CA 1
ATOM 1237 C C . VAL A 1 178 ? 2.495 0.156 -18.509 1.00 87.75 178 VAL A C 1
ATOM 1239 O O . VAL A 1 178 ? 1.481 0.767 -18.174 1.00 87.75 178 VAL A O 1
ATOM 1242 N N . ASN A 1 179 ? 2.603 -1.161 -18.418 1.00 89.25 179 ASN A N 1
ATOM 1243 C CA . ASN A 1 179 ? 1.666 -1.947 -17.637 1.00 89.25 179 ASN A CA 1
ATOM 1244 C C . ASN A 1 179 ? 2.299 -2.208 -16.270 1.00 89.25 179 ASN A C 1
ATOM 1246 O O . ASN A 1 179 ? 3.357 -2.837 -16.193 1.00 89.25 179 ASN A O 1
ATOM 1250 N N . ALA A 1 180 ? 1.678 -1.687 -15.219 1.00 90.50 180 ALA A N 1
ATOM 1251 C CA . ALA A 1 180 ? 2.049 -1.996 -13.852 1.00 90.50 180 ALA A CA 1
ATOM 1252 C C . ALA A 1 180 ? 1.104 -3.062 -13.304 1.00 90.50 180 ALA A C 1
ATOM 1254 O O . ALA A 1 180 ? -0.111 -2.939 -13.453 1.00 90.50 180 ALA A O 1
ATOM 1255 N N . SER A 1 181 ? 1.640 -4.087 -12.651 1.00 91.06 181 SER A N 1
ATOM 1256 C CA . SER A 1 181 ? 0.828 -5.136 -12.042 1.00 91.06 181 SER A CA 1
ATOM 1257 C C . SER A 1 181 ? 1.300 -5.513 -10.652 1.00 91.06 181 SER A C 1
ATOM 1259 O O . SER A 1 181 ? 2.489 -5.472 -10.350 1.00 91.06 181 SER A O 1
ATOM 1261 N N . VAL A 1 182 ? 0.352 -5.933 -9.826 1.00 91.00 182 VAL A N 1
ATOM 1262 C CA . VAL A 1 182 ? 0.591 -6.561 -8.530 1.00 91.00 182 VAL A CA 1
ATOM 1263 C C . VAL A 1 182 ? 0.072 -7.982 -8.614 1.00 91.00 182 VAL A C 1
ATOM 1265 O O . VAL A 1 182 ? -1.051 -8.195 -9.072 1.00 91.00 182 VAL A O 1
ATOM 1268 N N . ARG A 1 183 ? 0.881 -8.950 -8.195 1.00 87.94 183 ARG A N 1
ATOM 1269 C CA . ARG A 1 183 ? 0.528 -10.369 -8.253 1.00 87.94 183 ARG A CA 1
ATOM 1270 C C . ARG A 1 183 ? 1.139 -11.155 -7.111 1.00 87.94 183 ARG A C 1
ATOM 1272 O O . ARG A 1 183 ? 2.167 -10.763 -6.552 1.00 87.94 183 ARG A O 1
ATOM 1279 N N . ASN A 1 184 ? 0.568 -12.315 -6.825 1.00 86.31 184 ASN A N 1
ATOM 1280 C CA . ASN A 1 184 ? 1.239 -13.286 -5.977 1.00 86.31 184 ASN A CA 1
ATOM 1281 C C . ASN A 1 184 ? 2.479 -13.859 -6.691 1.00 86.31 184 ASN A C 1
ATOM 1283 O O . ASN A 1 184 ? 2.474 -14.176 -7.883 1.00 86.31 184 ASN A O 1
ATOM 1287 N N . GLY A 1 185 ? 3.586 -13.983 -5.959 1.00 75.06 185 GLY A N 1
ATOM 1288 C CA . GLY A 1 185 ? 4.792 -14.649 -6.443 1.00 75.06 185 GLY A CA 1
ATOM 1289 C C . GLY A 1 185 ? 4.674 -16.162 -6.282 1.00 75.06 185 GLY A C 1
ATOM 1290 O O . GLY A 1 185 ? 4.641 -16.653 -5.159 1.00 75.06 185 GLY A O 1
ATOM 1291 N N . SER A 1 186 ? 4.634 -16.922 -7.375 1.00 61.66 186 SER A N 1
ATOM 1292 C CA . SER A 1 186 ? 4.588 -18.385 -7.298 1.00 61.66 186 SER A CA 1
ATOM 1293 C C . SER A 1 186 ? 5.966 -19.000 -7.033 1.00 61.66 186 SER A C 1
ATOM 1295 O O . SER A 1 186 ? 7.002 -18.456 -7.423 1.00 61.66 186 SER A O 1
ATOM 1297 N N . ALA A 1 187 ? 5.985 -20.197 -6.439 1.00 52.28 187 ALA A N 1
ATOM 1298 C CA . ALA A 1 187 ? 7.122 -21.096 -6.606 1.00 52.28 187 ALA A CA 1
ATOM 1299 C C . ALA A 1 187 ? 7.271 -21.469 -8.095 1.00 52.28 187 ALA A C 1
ATOM 1301 O O . ALA A 1 187 ? 6.300 -21.442 -8.862 1.00 52.28 187 ALA A O 1
ATOM 1302 N N . VAL A 1 188 ? 8.490 -21.818 -8.509 1.00 46.19 188 VAL A N 1
ATOM 1303 C CA . VAL A 1 188 ? 8.770 -22.300 -9.869 1.00 46.19 188 VAL A CA 1
ATOM 1304 C C . VAL A 1 188 ? 7.869 -23.508 -10.173 1.00 46.19 188 VAL A C 1
ATOM 1306 O O . VAL A 1 188 ? 7.928 -24.502 -9.457 1.00 46.19 188 VAL A O 1
ATOM 1309 N N . GLY A 1 189 ? 7.052 -23.435 -11.233 1.00 40.91 189 GLY A N 1
ATOM 1310 C CA . GLY A 1 189 ? 6.275 -24.578 -11.749 1.00 40.91 189 GLY A CA 1
ATOM 1311 C C . GLY A 1 189 ? 4.767 -24.610 -11.452 1.00 40.91 189 GLY A C 1
ATOM 1312 O O . GLY A 1 189 ? 4.109 -25.567 -11.850 1.00 40.91 189 GLY A O 1
ATOM 1313 N N . THR A 1 190 ? 4.189 -23.584 -10.823 1.00 46.34 190 THR A N 1
ATOM 1314 C CA . THR A 1 190 ? 2.732 -23.483 -10.575 1.00 46.34 190 THR A CA 1
ATOM 1315 C C . THR A 1 190 ? 2.200 -22.097 -10.936 1.00 46.34 190 THR A C 1
ATOM 1317 O O . THR A 1 190 ? 2.826 -21.104 -10.585 1.00 46.34 190 THR A O 1
ATOM 1320 N N . ILE A 1 191 ? 1.048 -22.029 -11.616 1.00 45.56 191 ILE A N 1
ATOM 1321 C CA . ILE A 1 191 ? 0.328 -20.775 -11.913 1.00 45.56 191 ILE A CA 1
ATOM 1322 C C . ILE A 1 191 ? -0.390 -20.306 -10.638 1.00 45.56 191 ILE A C 1
ATOM 1324 O O . ILE A 1 191 ? -1.018 -21.128 -9.968 1.00 45.56 191 ILE A O 1
ATOM 1328 N N . PRO A 1 192 ? -0.392 -18.996 -10.357 1.00 55.38 192 PRO A N 1
ATOM 1329 C CA . PRO A 1 192 ? -1.693 -18.362 -10.192 1.00 55.38 192 PRO A CA 1
ATOM 1330 C C . PRO A 1 192 ? -1.869 -17.179 -11.158 1.00 55.38 192 PRO A C 1
ATOM 1332 O O . PRO A 1 192 ? -0.932 -16.458 -11.496 1.00 55.38 192 PRO A O 1
ATOM 1335 N N . ALA A 1 193 ? -3.092 -17.057 -11.675 1.00 58.22 193 ALA A N 1
ATOM 1336 C CA . ALA A 1 193 ? -3.550 -15.991 -12.565 1.00 58.22 193 ALA A CA 1
ATOM 1337 C C . ALA A 1 193 ? -4.093 -14.795 -11.758 1.00 58.22 193 ALA A C 1
ATOM 1339 O O . ALA A 1 193 ? -4.964 -14.070 -12.231 1.00 58.22 193 ALA A O 1
ATOM 1340 N N . ASP A 1 194 ? -3.617 -14.624 -10.525 1.00 75.19 194 ASP A N 1
ATOM 1341 C CA . ASP A 1 194 ? -4.064 -13.602 -9.590 1.00 75.19 194 ASP A CA 1
ATOM 1342 C C . ASP A 1 194 ? -3.169 -12.369 -9.719 1.00 75.19 194 ASP A C 1
ATOM 1344 O O . ASP A 1 194 ? -2.166 -12.180 -9.027 1.00 75.19 194 ASP A O 1
ATOM 1348 N N . SER A 1 195 ? -3.542 -11.504 -10.654 1.00 84.75 195 SER A N 1
ATOM 1349 C CA . SER A 1 195 ? -2.922 -10.198 -10.789 1.00 84.75 195 SER A CA 1
ATOM 1350 C C . SER A 1 195 ? -3.961 -9.101 -10.936 1.00 84.75 195 SER A C 1
ATOM 1352 O O . SER A 1 195 ? -4.998 -9.260 -11.579 1.00 84.75 195 SER A O 1
ATOM 1354 N N . SER A 1 196 ? -3.642 -7.956 -10.352 1.00 90.06 196 SER A N 1
ATOM 1355 C CA . SER A 1 196 ? -4.283 -6.690 -10.670 1.00 90.06 196 SER A CA 1
ATOM 1356 C C . SER A 1 196 ? -3.318 -5.884 -11.514 1.00 90.06 196 SER A C 1
ATOM 1358 O O . SER A 1 196 ? -2.127 -5.839 -11.212 1.00 90.06 196 SER A O 1
ATOM 1360 N N . SER A 1 197 ? -3.806 -5.252 -12.578 1.00 90.25 197 SER A N 1
ATOM 1361 C CA . SER A 1 197 ? -2.950 -4.491 -13.484 1.00 90.25 197 SER A CA 1
ATOM 1362 C C . SER A 1 197 ? -3.575 -3.169 -13.901 1.00 90.25 197 SER A C 1
ATOM 1364 O O . SER A 1 197 ? -4.797 -3.023 -13.951 1.00 90.25 197 SER A O 1
ATOM 1366 N N . GLN A 1 198 ? -2.716 -2.199 -14.193 1.00 91.25 198 GLN A N 1
ATOM 1367 C CA . GLN A 1 198 ? -3.087 -0.874 -14.649 1.00 91.25 198 GLN A CA 1
ATOM 1368 C C . GLN A 1 198 ? -2.162 -0.442 -15.787 1.00 91.25 198 GLN A C 1
ATOM 1370 O O . GLN A 1 198 ? -0.937 -0.470 -15.677 1.00 91.25 198 GLN A O 1
ATOM 1375 N N . SER A 1 199 ? -2.771 0.015 -16.879 1.00 91.75 199 SER A N 1
ATOM 1376 C CA . SER A 1 199 ? -2.069 0.698 -17.963 1.00 91.75 199 SER A CA 1
ATOM 1377 C C . SER A 1 199 ? -1.843 2.160 -17.582 1.00 91.75 199 SER A C 1
ATOM 1379 O O . SER A 1 199 ? -2.790 2.872 -17.241 1.00 91.75 199 SER A O 1
ATOM 1381 N N . ILE A 1 200 ? -0.590 2.602 -17.611 1.00 90.75 200 ILE A N 1
ATOM 1382 C CA . ILE A 1 200 ? -0.157 3.921 -17.151 1.00 90.75 200 ILE A CA 1
ATOM 1383 C C . ILE A 1 200 ? 0.605 4.602 -18.280 1.00 90.75 200 ILE A C 1
ATOM 1385 O O . ILE A 1 200 ? 1.484 3.995 -18.878 1.00 90.75 200 ILE A O 1
ATOM 1389 N N . THR A 1 201 ? 0.337 5.882 -18.528 1.00 90.62 201 THR A N 1
ATOM 1390 C CA . THR A 1 201 ? 1.144 6.716 -19.432 1.00 90.62 201 THR A CA 1
ATOM 1391 C C . THR A 1 201 ? 1.821 7.811 -18.606 1.00 90.62 201 THR A C 1
ATOM 1393 O O . THR A 1 201 ? 1.206 8.856 -18.381 1.00 90.62 201 THR A O 1
ATOM 1396 N N . PRO A 1 202 ? 3.053 7.581 -18.109 1.00 88.44 202 PRO A N 1
ATOM 1397 C CA . PRO A 1 202 ? 3.754 8.547 -17.271 1.00 88.44 202 PRO A CA 1
ATOM 1398 C C . PRO A 1 202 ? 4.153 9.797 -18.063 1.00 88.44 202 PRO A C 1
ATOM 1400 O O . PRO A 1 202 ? 4.575 9.703 -19.218 1.00 88.44 202 PRO A O 1
ATOM 1403 N N . ASN A 1 203 ? 4.101 10.966 -17.424 1.00 88.12 203 ASN A N 1
ATOM 1404 C CA . ASN A 1 203 ? 4.648 12.209 -17.975 1.00 88.12 203 ASN A CA 1
ATOM 1405 C C . ASN A 1 203 ? 6.007 12.564 -17.333 1.00 88.12 203 ASN A C 1
ATOM 1407 O O . ASN A 1 203 ? 6.613 11.746 -16.648 1.00 88.12 203 ASN A O 1
ATOM 1411 N N . SER A 1 204 ? 6.538 13.761 -17.590 1.00 90.31 204 SER A N 1
ATOM 1412 C CA . SER A 1 204 ? 7.851 14.189 -17.080 1.00 90.31 204 SER A CA 1
ATOM 1413 C C . SER A 1 204 ? 7.888 14.496 -15.575 1.00 90.31 204 SER A C 1
ATOM 1415 O O . SER A 1 204 ? 8.972 14.716 -15.031 1.00 90.31 204 SER A O 1
ATOM 1417 N N . SER A 1 205 ? 6.743 14.494 -14.898 1.00 88.81 205 SER A N 1
ATOM 1418 C CA . SER A 1 205 ? 6.607 14.650 -13.452 1.00 88.81 205 SER A CA 1
ATOM 1419 C C . SER A 1 205 ? 6.287 13.307 -12.800 1.00 88.81 205 SER A C 1
ATOM 1421 O O . SER A 1 205 ? 5.682 12.431 -13.413 1.00 88.81 205 SER A O 1
ATOM 1423 N N . PHE A 1 206 ? 6.687 13.138 -11.539 1.00 87.12 206 PHE A N 1
ATOM 1424 C CA . PHE A 1 206 ? 6.259 11.978 -10.763 1.00 87.12 206 PHE A CA 1
ATOM 1425 C C . PHE A 1 206 ? 4.758 12.056 -10.489 1.00 87.12 206 PHE A C 1
ATOM 1427 O O . PHE A 1 206 ? 4.253 13.067 -10.001 1.00 87.12 206 PHE A O 1
ATOM 1434 N N . GLN A 1 207 ? 4.058 10.975 -10.812 1.00 86.62 207 GLN A N 1
ATOM 1435 C CA . GLN A 1 207 ? 2.639 10.794 -10.547 1.00 86.62 207 GLN A CA 1
ATOM 1436 C C . GLN A 1 207 ? 2.452 9.504 -9.758 1.00 86.62 207 GLN A C 1
ATOM 1438 O O . GLN A 1 207 ? 3.078 8.490 -10.073 1.00 86.62 207 GLN A O 1
ATOM 1443 N N . ARG A 1 208 ? 1.603 9.541 -8.730 1.00 84.56 208 ARG A N 1
ATOM 1444 C CA . ARG A 1 208 ? 1.304 8.359 -7.924 1.00 84.56 208 ARG A CA 1
ATOM 1445 C C . ARG A 1 208 ? 0.186 7.541 -8.557 1.00 84.56 208 ARG A C 1
ATOM 1447 O O . ARG A 1 208 ? -0.838 8.090 -8.959 1.00 84.56 208 ARG A O 1
ATOM 1454 N N . TYR A 1 209 ? 0.386 6.231 -8.577 1.00 85.88 209 TYR A N 1
ATOM 1455 C CA . TYR A 1 209 ? -0.612 5.242 -8.965 1.00 85.88 209 TYR A CA 1
ATOM 1456 C C . TYR A 1 209 ? -0.811 4.249 -7.831 1.00 85.88 209 TYR A C 1
ATOM 1458 O O . TYR A 1 209 ? 0.099 4.033 -7.027 1.00 85.88 209 TYR A O 1
ATOM 1466 N N . ILE A 1 210 ? -2.014 3.686 -7.761 1.00 86.00 210 ILE A N 1
ATOM 1467 C CA . ILE A 1 210 ? -2.438 2.735 -6.737 1.00 86.00 210 ILE A CA 1
ATOM 1468 C C . ILE A 1 210 ? -3.022 1.522 -7.455 1.00 86.00 210 ILE A C 1
ATOM 1470 O O . ILE A 1 210 ? -3.843 1.672 -8.361 1.00 86.00 210 ILE A O 1
ATOM 1474 N N . ILE A 1 211 ? -2.595 0.333 -7.045 1.00 88.00 211 ILE A N 1
ATOM 1475 C CA . ILE A 1 211 ? -3.110 -0.947 -7.513 1.00 88.00 211 ILE A CA 1
ATOM 1476 C C . ILE A 1 211 ? -3.582 -1.738 -6.298 1.00 88.00 211 ILE A C 1
ATOM 1478 O O . ILE A 1 211 ? -2.801 -2.086 -5.411 1.00 88.00 211 ILE A O 1
ATOM 1482 N N . ASP A 1 212 ? -4.871 -2.047 -6.304 1.00 87.44 212 ASP A N 1
ATOM 1483 C CA . ASP A 1 212 ? -5.506 -2.931 -5.341 1.00 87.44 212 ASP A CA 1
ATOM 1484 C C . ASP A 1 212 ? -5.437 -4.377 -5.809 1.00 87.44 212 ASP A C 1
ATOM 1486 O O . ASP A 1 212 ? -5.862 -4.699 -6.918 1.00 87.44 212 ASP A O 1
ATOM 1490 N N . PHE A 1 213 ? -4.961 -5.266 -4.949 1.00 88.38 213 PHE A N 1
ATOM 1491 C CA . PHE A 1 213 ? -4.833 -6.691 -5.220 1.00 88.38 213 PHE A CA 1
ATOM 1492 C C . PHE A 1 213 ? -5.486 -7.499 -4.104 1.00 88.38 213 PHE A C 1
ATOM 1494 O O . PHE A 1 213 ? -5.197 -7.273 -2.939 1.00 88.38 213 PHE A O 1
ATOM 1501 N N . THR A 1 214 ? -6.343 -8.464 -4.430 1.00 87.19 214 THR A N 1
ATOM 1502 C CA . THR A 1 214 ? -6.856 -9.418 -3.434 1.00 87.19 214 THR A CA 1
ATOM 1503 C C . THR A 1 214 ? -6.189 -10.760 -3.662 1.00 87.19 214 THR A C 1
ATOM 1505 O O . THR A 1 214 ? -6.295 -11.319 -4.749 1.00 87.19 214 THR A O 1
ATOM 1508 N N . ALA A 1 215 ? -5.494 -11.276 -2.648 1.00 85.62 215 ALA A N 1
ATOM 1509 C CA . ALA A 1 215 ? -4.799 -12.547 -2.768 1.00 85.62 215 ALA A CA 1
ATOM 1510 C C . ALA A 1 215 ? -5.804 -13.699 -2.886 1.00 85.62 215 ALA A C 1
ATOM 1512 O O . ALA A 1 215 ? -6.601 -13.936 -1.980 1.00 85.62 215 ALA A O 1
ATOM 1513 N N . GLU A 1 216 ? -5.750 -14.447 -3.985 1.00 85.56 216 GLU A N 1
ATOM 1514 C CA . GLU A 1 216 ? -6.572 -15.651 -4.189 1.00 85.56 216 GLU A CA 1
ATOM 1515 C C . GLU A 1 216 ? -5.837 -16.929 -3.766 1.00 85.56 216 GLU A C 1
ATOM 1517 O O . GLU A 1 216 ? -6.440 -17.986 -3.580 1.00 85.56 216 GLU A O 1
ATOM 1522 N N . SER A 1 217 ? -4.525 -16.823 -3.563 1.00 82.69 217 SER A N 1
ATOM 1523 C CA . SER A 1 217 ? -3.647 -17.895 -3.111 1.00 82.69 217 SER A CA 1
ATOM 1524 C C . SER A 1 217 ? -2.707 -17.411 -2.002 1.00 82.69 217 SER A C 1
ATOM 1526 O O . SER A 1 217 ? -2.495 -16.209 -1.830 1.00 82.69 217 SER A O 1
ATOM 1528 N N . THR A 1 218 ? -2.165 -18.352 -1.224 1.00 83.81 218 THR A N 1
ATOM 1529 C CA . THR A 1 218 ? -1.098 -18.071 -0.254 1.00 83.81 218 THR A CA 1
ATOM 1530 C C . THR A 1 218 ? 0.254 -18.323 -0.901 1.00 83.81 218 THR A C 1
ATOM 1532 O O . THR A 1 218 ? 0.551 -19.443 -1.320 1.00 83.81 218 THR A O 1
ATOM 1535 N N . THR A 1 219 ? 1.091 -17.294 -0.934 1.00 84.75 219 THR A N 1
ATOM 1536 C CA . THR A 1 219 ? 2.475 -17.348 -1.412 1.00 84.75 219 THR A CA 1
ATOM 1537 C C . THR A 1 219 ? 3.419 -16.739 -0.389 1.00 84.75 219 THR A C 1
ATOM 1539 O O . THR A 1 219 ? 2.979 -16.103 0.559 1.00 84.75 219 THR A O 1
ATOM 1542 N N . THR A 1 220 ? 4.727 -16.933 -0.558 1.00 85.75 220 THR A N 1
ATOM 1543 C CA . THR A 1 220 ? 5.754 -16.329 0.310 1.00 85.75 220 THR A CA 1
ATOM 1544 C C . THR A 1 220 ? 6.251 -14.975 -0.188 1.00 85.75 220 THR A C 1
ATOM 1546 O O . THR A 1 220 ? 7.126 -14.387 0.444 1.00 85.75 220 THR A O 1
ATOM 1549 N N . ASN A 1 221 ? 5.716 -14.492 -1.314 1.00 85.50 221 ASN A N 1
ATOM 1550 C CA . ASN A 1 221 ? 6.065 -13.198 -1.878 1.00 85.50 221 ASN A CA 1
ATOM 1551 C C . ASN A 1 221 ? 4.860 -12.542 -2.561 1.00 85.50 221 ASN A C 1
ATOM 1553 O O . ASN A 1 221 ? 4.112 -13.210 -3.282 1.00 85.50 221 ASN A O 1
ATOM 1557 N N . LEU A 1 222 ? 4.761 -11.223 -2.418 1.00 87.94 222 LEU A N 1
ATOM 1558 C CA . LEU A 1 222 ? 3.978 -10.342 -3.284 1.00 87.94 222 LEU A CA 1
ATOM 1559 C C . LEU A 1 222 ? 4.937 -9.693 -4.294 1.00 87.94 222 LEU A C 1
ATOM 1561 O O . LEU A 1 222 ? 6.065 -9.346 -3.940 1.00 87.94 222 LEU A O 1
ATOM 1565 N N . VAL A 1 223 ? 4.526 -9.555 -5.550 1.00 88.81 223 VAL A N 1
ATOM 1566 C CA . VAL A 1 223 ? 5.373 -9.014 -6.622 1.00 88.81 223 VAL A CA 1
ATOM 1567 C C . VAL A 1 223 ? 4.715 -7.792 -7.242 1.00 88.81 223 VAL A C 1
ATOM 1569 O O . VAL A 1 223 ? 3.516 -7.803 -7.516 1.00 88.81 223 VAL A O 1
ATOM 1572 N N . VAL A 1 224 ? 5.520 -6.757 -7.472 1.00 89.88 224 VAL A N 1
ATOM 1573 C CA . VAL A 1 224 ? 5.146 -5.559 -8.230 1.00 89.88 224 VAL A CA 1
ATOM 1574 C C . VAL A 1 224 ? 5.941 -5.572 -9.527 1.00 89.88 224 VAL A C 1
ATOM 1576 O O . VAL A 1 224 ? 7.164 -5.486 -9.474 1.00 89.88 224 VAL A O 1
ATOM 1579 N N . ASP A 1 225 ? 5.281 -5.676 -10.676 1.00 89.69 225 ASP A N 1
ATOM 1580 C CA . ASP A 1 225 ? 5.923 -5.637 -11.991 1.00 89.69 225 ASP A CA 1
ATOM 1581 C C . ASP A 1 225 ? 5.639 -4.311 -12.695 1.00 89.69 225 ASP A C 1
ATOM 1583 O O . ASP A 1 225 ? 4.514 -3.815 -12.692 1.00 89.69 225 ASP A O 1
ATOM 1587 N N . ILE A 1 226 ? 6.653 -3.783 -13.372 1.00 89.12 226 ILE A N 1
ATOM 1588 C CA . ILE A 1 226 ? 6.548 -2.679 -14.321 1.00 89.12 226 ILE A CA 1
ATOM 1589 C C . ILE A 1 226 ? 7.030 -3.205 -15.666 1.00 89.12 226 ILE A C 1
ATOM 1591 O O . ILE A 1 226 ? 8.199 -3.562 -15.822 1.00 89.12 226 ILE A O 1
ATOM 1595 N N . THR A 1 227 ? 6.119 -3.266 -16.630 1.00 86.94 227 THR A N 1
ATOM 1596 C CA . THR A 1 227 ? 6.375 -3.808 -17.965 1.00 86.94 227 THR A CA 1
ATOM 1597 C C . THR A 1 227 ? 6.303 -2.694 -18.998 1.00 86.94 227 THR A C 1
ATOM 1599 O O . THR A 1 227 ? 5.288 -2.002 -19.111 1.00 86.94 227 THR A O 1
ATOM 1602 N N . GLY A 1 228 ? 7.375 -2.516 -19.765 1.00 79.00 228 GLY A N 1
ATOM 1603 C CA . GLY A 1 228 ? 7.401 -1.574 -20.876 1.00 79.00 228 GLY A CA 1
ATOM 1604 C C . GLY A 1 228 ? 6.647 -2.107 -22.091 1.00 79.00 228 GLY A C 1
ATOM 1605 O O . GLY A 1 228 ? 6.748 -3.288 -22.418 1.00 79.00 228 GLY A O 1
ATOM 1606 N N . THR A 1 229 ? 5.898 -1.241 -22.777 1.00 73.94 229 THR A N 1
ATOM 1607 C CA . THR A 1 229 ? 5.143 -1.620 -23.986 1.00 73.94 229 THR A CA 1
ATOM 1608 C C . THR A 1 229 ? 5.836 -1.215 -25.286 1.00 73.94 229 THR A C 1
ATOM 1610 O O . THR A 1 229 ? 5.434 -1.667 -26.354 1.00 73.94 229 THR A O 1
ATOM 1613 N N . THR A 1 230 ? 6.861 -0.365 -25.211 1.00 75.12 230 THR A N 1
ATOM 1614 C CA . THR A 1 230 ? 7.547 0.223 -26.364 1.00 75.12 230 THR A CA 1
ATOM 1615 C C . THR A 1 230 ? 9.064 0.126 -26.196 1.00 75.12 230 THR A C 1
ATOM 1617 O O . THR A 1 230 ? 9.612 0.322 -25.112 1.00 75.12 230 THR A O 1
ATOM 1620 N N . SER A 1 231 ? 9.769 -0.151 -27.292 1.00 77.94 231 SER A N 1
ATOM 1621 C CA . SER A 1 231 ? 11.234 -0.211 -27.303 1.00 77.94 231 SER A CA 1
ATOM 1622 C C . SER A 1 231 ? 11.863 1.162 -27.047 1.00 77.94 231 SER A C 1
ATOM 1624 O O . SER A 1 231 ? 11.412 2.171 -27.586 1.00 77.94 231 SER A O 1
ATOM 1626 N N . GLY A 1 232 ? 12.955 1.193 -26.281 1.00 79.56 232 GLY A N 1
ATOM 1627 C CA . GLY A 1 232 ? 13.746 2.401 -26.023 1.00 79.56 232 GLY A CA 1
ATOM 1628 C C . GLY A 1 232 ? 13.158 3.333 -24.961 1.00 79.56 232 GLY A C 1
ATOM 1629 O O . GLY A 1 232 ? 13.670 4.439 -24.778 1.00 79.56 232 GLY A O 1
ATOM 1630 N N . GLN A 1 233 ? 12.100 2.910 -24.262 1.00 86.38 233 GLN A N 1
ATOM 1631 C CA . GLN A 1 233 ? 11.521 3.689 -23.172 1.00 86.38 233 GLN A CA 1
ATOM 1632 C C . GLN A 1 233 ? 12.259 3.446 -21.853 1.00 86.38 233 GLN A C 1
ATOM 1634 O O . GLN A 1 233 ? 12.680 2.327 -21.548 1.00 86.38 233 GLN A O 1
ATOM 1639 N N . ALA A 1 234 ? 12.325 4.477 -21.023 1.00 90.06 234 ALA A N 1
ATOM 1640 C CA . ALA A 1 234 ? 12.706 4.350 -19.630 1.00 90.06 234 ALA A CA 1
ATOM 1641 C C . ALA A 1 234 ? 11.742 5.126 -18.737 1.00 90.06 234 ALA A C 1
ATOM 1643 O O . ALA A 1 234 ? 11.263 6.208 -19.087 1.00 90.06 234 ALA A O 1
ATOM 1644 N N . VAL A 1 235 ? 11.492 4.571 -17.558 1.00 92.56 235 VAL A N 1
ATOM 1645 C CA . VAL A 1 235 ? 10.692 5.191 -16.500 1.00 92.56 235 VAL A CA 1
ATOM 1646 C C . VAL A 1 235 ? 11.501 5.219 -15.214 1.00 92.56 235 VAL A C 1
ATOM 1648 O O . VAL A 1 235 ? 12.351 4.357 -14.999 1.00 92.56 235 VAL A O 1
ATOM 1651 N N . ALA A 1 236 ? 11.241 6.207 -14.366 1.00 93.06 236 ALA A N 1
ATOM 1652 C CA . ALA A 1 236 ? 11.744 6.211 -13.000 1.00 93.06 236 ALA A CA 1
ATOM 1653 C C . ALA A 1 236 ? 10.583 5.930 -12.046 1.00 93.06 236 ALA A C 1
ATOM 1655 O O . ALA A 1 236 ? 9.528 6.553 -12.185 1.00 93.06 236 ALA A O 1
ATOM 1656 N N . ILE A 1 237 ? 10.784 5.005 -11.110 1.00 91.56 237 ILE A N 1
ATOM 1657 C CA . ILE A 1 237 ? 9.853 4.706 -10.024 1.00 91.56 237 ILE A CA 1
ATOM 1658 C C . ILE A 1 237 ? 10.481 5.037 -8.678 1.00 91.56 237 ILE A C 1
ATOM 1660 O O . ILE A 1 237 ? 11.688 4.885 -8.483 1.00 91.56 237 ILE A O 1
ATOM 1664 N N . ASP A 1 238 ? 9.654 5.487 -7.752 1.00 88.19 238 ASP A N 1
ATOM 1665 C CA . ASP A 1 238 ? 10.072 5.882 -6.418 1.00 88.19 238 ASP A CA 1
ATOM 1666 C C . ASP A 1 238 ? 8.891 5.781 -5.438 1.00 88.19 238 ASP A C 1
ATOM 1668 O O . ASP A 1 238 ? 7.734 5.634 -5.847 1.00 88.19 238 ASP A O 1
ATOM 1672 N N . SER A 1 239 ? 9.171 5.874 -4.139 1.00 81.81 239 SER A N 1
ATOM 1673 C CA . SER A 1 239 ? 8.184 5.958 -3.061 1.00 81.81 239 SER A CA 1
ATOM 1674 C C . SER A 1 239 ? 7.167 4.820 -3.119 1.00 81.81 239 SER A C 1
ATOM 1676 O O . SER A 1 239 ? 5.949 5.038 -3.062 1.00 81.81 239 SER A O 1
ATOM 1678 N N . VAL A 1 240 ? 7.695 3.608 -3.298 1.00 84.50 240 VAL A N 1
ATOM 1679 C CA . VAL A 1 240 ? 6.906 2.387 -3.432 1.00 84.50 240 VAL A CA 1
ATOM 1680 C C . VAL A 1 240 ? 6.374 1.987 -2.065 1.00 84.50 240 VAL A C 1
ATOM 1682 O O . VAL A 1 240 ? 7.114 1.889 -1.093 1.00 84.50 240 VAL A O 1
ATOM 1685 N N . MET A 1 241 ? 5.080 1.743 -1.984 1.00 81.88 241 MET A N 1
ATOM 1686 C CA . MET A 1 241 ? 4.394 1.350 -0.767 1.00 81.88 241 MET A CA 1
ATOM 1687 C C . MET A 1 241 ? 3.607 0.087 -1.052 1.00 81.88 241 MET A C 1
ATOM 1689 O O . MET A 1 241 ? 3.002 -0.039 -2.111 1.00 81.88 241 MET A O 1
ATOM 1693 N N . ALA A 1 242 ? 3.592 -0.829 -0.099 1.00 82.94 242 ALA A N 1
ATOM 1694 C CA . ALA A 1 242 ? 2.732 -1.993 -0.110 1.00 82.94 242 ALA A CA 1
ATOM 1695 C C . ALA A 1 242 ? 2.176 -2.195 1.292 1.00 82.94 242 ALA A C 1
ATOM 1697 O O . ALA A 1 242 ? 2.920 -2.184 2.269 1.00 82.94 242 ALA A O 1
ATOM 1698 N N . THR A 1 243 ? 0.870 -2.376 1.397 1.00 81.00 243 THR A N 1
ATOM 1699 C CA . THR A 1 243 ? 0.165 -2.481 2.676 1.00 81.00 243 THR A CA 1
ATOM 1700 C C . THR A 1 243 ? -0.910 -3.545 2.611 1.00 81.00 243 THR A C 1
ATOM 1702 O O . THR A 1 243 ? -1.334 -3.958 1.534 1.00 81.00 243 THR A O 1
ATOM 1705 N N . VAL A 1 244 ? -1.347 -3.994 3.782 1.00 79.75 244 VAL A N 1
ATOM 1706 C CA . VAL A 1 244 ? -2.508 -4.873 3.930 1.00 79.75 244 VAL A CA 1
ATOM 1707 C C . VAL A 1 244 ? -3.762 -4.019 4.121 1.00 79.75 244 VAL A C 1
ATOM 1709 O O . VAL A 1 244 ? -3.696 -3.018 4.823 1.00 79.75 244 VAL A O 1
ATOM 1712 N N . GLY A 1 245 ? -4.902 -4.460 3.590 1.00 70.50 245 GLY A N 1
ATOM 1713 C CA . GLY A 1 245 ? -6.250 -3.955 3.871 1.00 70.50 245 GLY A CA 1
ATOM 1714 C C . GLY A 1 245 ? -6.802 -2.927 2.881 1.00 70.50 245 GLY A C 1
ATOM 1715 O O . GLY A 1 245 ? -6.106 -2.428 2.009 1.00 70.50 245 GLY A O 1
ATOM 1716 N N . GLU A 1 246 ? -8.097 -2.629 3.025 1.00 57.22 246 GLU A N 1
ATOM 1717 C CA . GLU A 1 246 ? -8.906 -1.864 2.055 1.00 57.22 246 GLU A CA 1
ATOM 1718 C C . GLU A 1 246 ? -8.698 -0.342 2.077 1.00 57.22 246 GLU A C 1
ATOM 1720 O O . GLU A 1 246 ? -9.383 0.371 1.348 1.00 57.22 246 GLU A O 1
ATOM 1725 N N . ASN A 1 247 ? -7.822 0.166 2.945 1.00 52.97 247 ASN A N 1
ATOM 1726 C CA . ASN A 1 247 ? -7.835 1.575 3.321 1.00 52.97 247 ASN A CA 1
ATOM 1727 C C . ASN A 1 247 ? -6.464 2.238 3.400 1.00 52.97 247 ASN A C 1
ATOM 1729 O O . ASN A 1 247 ? -6.400 3.326 3.955 1.00 52.97 247 ASN A O 1
ATOM 1733 N N . ALA A 1 248 ? -5.385 1.687 2.848 1.00 50.97 248 ALA A N 1
ATOM 1734 C CA . ALA A 1 248 ? -4.146 2.468 2.805 1.00 50.97 248 ALA A CA 1
ATOM 1735 C C . ALA A 1 248 ? -4.296 3.756 1.971 1.00 50.97 248 ALA A C 1
ATOM 1737 O O . ALA A 1 248 ? -3.720 4.771 2.342 1.00 50.97 248 ALA A O 1
ATOM 1738 N N . GLY A 1 249 ? -5.196 3.791 0.984 1.00 48.81 249 GLY A N 1
ATOM 1739 C CA . GLY A 1 249 ? -5.506 4.984 0.197 1.00 48.81 249 GLY A CA 1
ATOM 1740 C C . GLY A 1 249 ? -6.319 6.050 0.942 1.00 48.81 249 GLY A C 1
ATOM 1741 O O . GLY A 1 249 ? -6.388 7.193 0.496 1.00 48.81 249 GLY A O 1
ATOM 1742 N N . ALA A 1 250 ? -6.925 5.710 2.089 1.00 43.38 250 ALA A N 1
ATOM 1743 C CA . ALA A 1 250 ? -7.512 6.687 3.013 1.00 43.38 250 ALA A CA 1
ATOM 1744 C C . ALA A 1 250 ? -6.451 7.400 3.863 1.00 43.38 250 ALA A C 1
ATOM 1746 O O . ALA A 1 250 ? -6.734 8.434 4.472 1.00 43.38 250 ALA A O 1
ATOM 1747 N N . TYR A 1 251 ? -5.255 6.825 3.932 1.00 48.03 251 TYR A N 1
ATOM 1748 C CA . TYR A 1 251 ? -4.120 7.394 4.614 1.00 48.03 251 TYR A CA 1
ATOM 1749 C C . TYR A 1 251 ? -3.381 8.197 3.559 1.00 48.03 251 TYR A C 1
ATOM 1751 O O . TYR A 1 251 ? -3.110 7.734 2.452 1.00 48.03 251 TYR A O 1
ATOM 1759 N N . ALA A 1 252 ? -3.133 9.454 3.880 1.00 43.97 252 ALA A N 1
ATOM 1760 C CA . ALA A 1 252 ? -2.391 10.326 3.011 1.00 43.97 252 ALA A CA 1
ATOM 1761 C C . ALA A 1 252 ? -1.021 9.677 2.742 1.00 43.97 252 ALA A C 1
ATOM 1763 O O . ALA A 1 252 ? -0.471 8.991 3.617 1.00 43.97 252 ALA A O 1
ATOM 1764 N N . ASP A 1 253 ? -0.514 9.860 1.516 1.00 46.25 253 ASP A N 1
ATOM 1765 C CA . ASP A 1 253 ? 0.832 9.440 1.117 1.00 46.25 253 ASP A CA 1
ATOM 1766 C C . ASP A 1 253 ? 1.768 9.732 2.291 1.00 46.25 253 ASP A C 1
ATOM 1768 O O . ASP A 1 253 ? 1.648 10.805 2.888 1.00 46.25 253 ASP A O 1
ATOM 1772 N N . PRO A 1 254 ? 2.663 8.831 2.694 1.00 43.69 254 PRO A N 1
ATOM 1773 C CA . PRO A 1 254 ? 3.638 9.167 3.720 1.00 43.69 254 PRO A CA 1
ATOM 1774 C C . PRO A 1 254 ? 4.430 10.467 3.387 1.00 43.69 254 PRO A C 1
ATOM 1776 O O . PRO A 1 254 ? 4.862 11.132 4.320 1.00 43.69 254 PRO A O 1
ATOM 1779 N N . GLN A 1 255 ? 4.469 10.938 2.124 1.00 42.91 255 GLN A N 1
ATOM 1780 C CA . GLN A 1 255 ? 4.872 12.308 1.714 1.00 42.91 255 GLN A CA 1
ATOM 1781 C C . GLN A 1 255 ? 4.078 13.461 2.385 1.00 42.91 255 GLN A C 1
ATOM 1783 O O . GLN A 1 255 ? 4.520 14.602 2.428 1.00 42.91 255 GLN A O 1
ATOM 1788 N N . THR A 1 256 ? 2.889 13.178 2.900 1.00 43.84 256 THR A N 1
ATOM 1789 C CA . THR A 1 256 ? 1.955 14.101 3.567 1.00 43.84 256 THR A CA 1
ATOM 1790 C C . THR A 1 256 ? 1.669 13.704 5.027 1.00 43.84 256 THR A C 1
ATOM 1792 O O . THR A 1 256 ? 0.886 14.376 5.703 1.00 43.84 256 THR A O 1
ATOM 1795 N N . ALA A 1 257 ? 2.261 12.599 5.516 1.00 46.66 257 ALA A N 1
ATOM 1796 C CA . ALA A 1 257 ? 1.844 11.908 6.742 1.00 46.66 257 ALA A CA 1
ATOM 1797 C C . ALA A 1 257 ? 2.892 10.969 7.402 1.00 46.66 257 ALA A C 1
ATOM 1799 O O . ALA A 1 257 ? 2.536 9.851 7.799 1.00 46.66 257 ALA A O 1
ATOM 1800 N N . PRO A 1 258 ? 4.167 11.359 7.580 1.00 47.09 258 PRO A N 1
ATOM 1801 C CA . PRO A 1 258 ? 5.233 10.432 7.991 1.00 47.09 258 PRO A CA 1
ATOM 1802 C C . PRO A 1 258 ? 5.008 9.731 9.341 1.00 47.09 258 PRO A C 1
ATOM 1804 O O . PRO A 1 258 ? 5.395 8.579 9.511 1.00 47.09 258 PRO A O 1
ATOM 1807 N N . GLY A 1 259 ? 4.346 10.384 10.305 1.00 50.31 259 GLY A N 1
ATOM 1808 C CA . GLY A 1 259 ? 4.161 9.862 11.671 1.00 50.31 259 GLY A CA 1
ATOM 1809 C C . GLY A 1 259 ? 3.171 8.698 11.821 1.00 50.31 259 GLY A C 1
ATOM 1810 O O . GLY A 1 259 ? 2.962 8.216 12.932 1.00 50.31 259 GLY A O 1
ATOM 1811 N N . VAL A 1 260 ? 2.532 8.269 10.733 1.00 53.00 260 VAL A N 1
ATOM 1812 C CA . VAL A 1 260 ? 1.496 7.221 10.731 1.00 53.00 260 VAL A CA 1
ATOM 1813 C C . VAL A 1 260 ? 2.052 5.847 10.317 1.00 53.00 260 VAL A C 1
ATOM 1815 O O . VAL A 1 260 ? 1.409 4.814 10.528 1.00 53.00 260 VAL A O 1
ATOM 1818 N N . TRP A 1 261 ? 3.261 5.829 9.753 1.00 55.91 261 TRP A N 1
ATOM 1819 C CA . TRP A 1 261 ? 3.850 4.660 9.112 1.00 55.91 261 TRP A CA 1
ATOM 1820 C C . TRP A 1 261 ? 4.946 4.016 9.958 1.00 55.91 261 TRP A C 1
ATOM 1822 O O . TRP A 1 261 ? 5.778 4.687 10.566 1.00 55.91 261 TRP A O 1
ATOM 1832 N N . THR A 1 262 ? 4.966 2.689 9.959 1.00 62.59 262 THR A N 1
ATOM 1833 C CA . THR A 1 262 ? 6.051 1.865 10.489 1.00 62.59 262 THR A CA 1
ATOM 1834 C C . THR A 1 262 ? 6.544 0.896 9.415 1.00 62.59 262 THR A C 1
ATOM 1836 O O . THR A 1 262 ? 5.876 0.641 8.411 1.00 62.59 262 THR A O 1
ATOM 1839 N N . TRP A 1 263 ? 7.751 0.370 9.601 1.00 57.97 263 TRP A N 1
ATOM 1840 C CA . TRP A 1 263 ? 8.403 -0.523 8.643 1.00 57.97 263 TRP A CA 1
ATOM 1841 C C . TRP A 1 263 ? 8.293 -1.974 9.104 1.00 57.97 263 TRP A C 1
ATOM 1843 O O . TRP A 1 263 ? 8.485 -2.257 10.288 1.00 57.97 263 TRP A O 1
ATOM 1853 N N . SER A 1 264 ? 8.020 -2.909 8.185 1.00 56.75 264 SER A N 1
ATOM 1854 C CA . SER A 1 264 ? 8.010 -4.347 8.512 1.00 56.75 264 SER A CA 1
ATOM 1855 C C . SER A 1 264 ? 9.404 -4.898 8.834 1.00 56.75 264 SER A C 1
ATOM 1857 O O . SER A 1 264 ? 9.529 -5.935 9.480 1.00 56.75 264 SER A O 1
ATOM 1859 N N . THR A 1 265 ? 10.456 -4.211 8.386 1.00 58.03 265 THR A N 1
ATOM 1860 C CA . THR A 1 265 ? 11.873 -4.517 8.628 1.00 58.03 265 THR A CA 1
ATOM 1861 C C . THR A 1 265 ? 12.637 -3.225 8.909 1.00 58.03 265 THR A C 1
ATOM 1863 O O . THR A 1 265 ? 12.167 -2.158 8.529 1.00 58.03 265 THR A O 1
ATOM 1866 N N . THR A 1 266 ? 13.828 -3.296 9.516 1.00 55.12 266 THR A N 1
ATOM 1867 C CA . THR A 1 266 ? 14.720 -2.128 9.645 1.00 55.12 266 THR A CA 1
ATOM 1868 C C . THR A 1 266 ? 14.903 -1.474 8.278 1.00 55.12 266 THR A C 1
ATOM 1870 O O . THR A 1 266 ? 15.341 -2.151 7.350 1.00 55.12 266 THR A O 1
ATOM 1873 N N . ASP A 1 267 ? 14.542 -0.197 8.146 1.00 53.88 267 ASP A N 1
ATOM 1874 C CA . ASP A 1 267 ? 14.673 0.536 6.889 1.00 53.88 267 ASP A CA 1
ATOM 1875 C C . ASP A 1 267 ? 16.166 0.751 6.580 1.00 53.88 267 ASP A C 1
ATOM 1877 O O . ASP A 1 267 ? 16.850 1.431 7.348 1.00 53.88 267 ASP A O 1
ATOM 1881 N N . PRO A 1 268 ? 16.720 0.145 5.512 1.00 45.03 268 PRO A N 1
ATOM 1882 C CA . PRO A 1 268 ? 18.110 0.367 5.136 1.00 45.03 268 PRO A CA 1
ATOM 1883 C C . PRO A 1 268 ? 18.279 1.650 4.311 1.00 45.03 268 PRO A C 1
ATOM 1885 O O . PRO A 1 268 ? 19.396 1.963 3.902 1.00 45.03 268 PRO A O 1
ATOM 1888 N N . SER A 1 269 ? 17.191 2.358 4.002 1.00 46.06 269 SER A N 1
ATOM 1889 C CA . SER A 1 269 ? 17.220 3.609 3.263 1.00 46.06 269 SER A CA 1
ATOM 1890 C C . SER A 1 269 ? 17.599 4.769 4.195 1.00 46.06 269 SER A C 1
ATOM 1892 O O . SER A 1 269 ? 17.276 4.771 5.379 1.00 46.06 269 SER A O 1
ATOM 1894 N N . THR A 1 270 ? 18.297 5.784 3.677 1.00 42.88 270 THR A N 1
ATOM 1895 C CA . THR A 1 270 ? 18.434 7.072 4.382 1.00 42.88 270 THR A CA 1
ATOM 1896 C C . THR A 1 270 ? 17.153 7.906 4.296 1.00 42.88 270 THR A C 1
ATOM 1898 O O . THR A 1 270 ? 17.132 9.039 4.775 1.00 42.88 270 THR A O 1
ATOM 1901 N N . SER A 1 271 ? 16.088 7.366 3.688 1.00 38.44 271 SER A N 1
ATOM 1902 C CA . SER A 1 271 ? 14.743 7.905 3.830 1.00 38.44 271 SER A CA 1
ATOM 1903 C C . SER A 1 271 ? 14.346 7.696 5.287 1.00 38.44 271 SER A C 1
ATOM 1905 O O . SER A 1 271 ? 14.370 6.591 5.809 1.00 38.44 271 SER A O 1
ATOM 1907 N N . THR A 1 272 ? 13.980 8.757 5.982 1.00 37.25 272 THR A N 1
ATOM 1908 C CA . THR A 1 272 ? 13.472 8.749 7.363 1.00 37.25 272 THR A CA 1
ATOM 1909 C C . THR A 1 272 ? 12.057 8.136 7.482 1.00 37.25 272 THR A C 1
ATOM 1911 O O . THR A 1 272 ? 11.228 8.600 8.261 1.00 37.25 272 THR A O 1
ATOM 1914 N N . GLY A 1 273 ? 11.734 7.125 6.665 1.00 37.34 273 GLY A N 1
ATOM 1915 C CA . GLY A 1 273 ? 10.466 7.110 5.929 1.00 37.34 273 GLY A CA 1
ATOM 1916 C C . GLY A 1 273 ? 10.391 8.297 4.965 1.00 37.34 273 GLY A C 1
ATOM 1917 O O . GLY A 1 273 ? 11.363 9.048 4.874 1.00 37.34 273 GLY A O 1
ATOM 1918 N N . PRO A 1 274 ? 9.341 8.518 4.164 1.00 34.78 274 PRO A N 1
ATOM 1919 C CA . PRO A 1 274 ? 9.309 9.761 3.407 1.00 34.78 274 PRO A CA 1
ATOM 1920 C C . PRO A 1 274 ? 9.036 10.872 4.418 1.00 34.78 274 PRO A C 1
ATOM 1922 O O . PRO A 1 274 ? 7.919 11.041 4.887 1.00 34.78 274 PRO A O 1
ATOM 1925 N N . ALA A 1 275 ? 10.087 11.575 4.829 1.00 24.98 275 ALA A N 1
ATOM 1926 C CA . ALA A 1 275 ? 9.926 12.804 5.575 1.00 24.98 275 ALA A CA 1
ATOM 1927 C C . ALA A 1 275 ? 9.345 13.870 4.657 1.00 24.98 275 ALA A C 1
ATOM 1929 O O . ALA A 1 275 ? 9.974 14.225 3.661 1.00 24.98 275 ALA A O 1
ATOM 1930 N N . PHE A 1 276 ? 8.211 14.417 5.086 1.00 33.00 276 PHE A N 1
ATOM 1931 C CA . PHE A 1 276 ? 8.069 15.856 5.283 1.00 33.00 276 PHE A CA 1
ATOM 1932 C C . PHE A 1 276 ? 7.409 16.123 6.635 1.00 33.00 276 PHE A C 1
ATOM 1934 O O . PHE A 1 276 ? 6.288 15.616 6.864 1.00 33.00 276 PHE A O 1
#

Radius of gyration: 21.12 Å; chains: 1; bounding box: 42×60×58 Å

Foldseek 3Di:
DVVVVVVVVVVVVVVVVVVVQQVLLLVLLVLQVVCCVVVVHVATQAADVRSVVSPRDPQWHKDADVLLVGIKIWHDDDHWIWMAGPVGSGIDTFPGQFWAFQAAQQFCQPHQPQKDWFPPKDWGWDQPDGPFDRIWIKIWAADQDWTKMKGKRQAWADAQWKKKKKKWKAWDDDFFKKKKKKAADDDPPDDDPFMWIDIDGHYHDTDMDMTMGGDNDTHRIIMIMIITNDHGTMMIIGNIGMTIDDPPVSRHRCLRVVPRYDYPDPHPHPCPPRDD

pLDDT: mean 78.46, std 15.51, range [24.98, 96.31]

Sequence (276 aa):
MAALVIVAYNGIQGRATTAGLQADMNAAVKIVENARTTAGTSAYVANQAAAQAAGLNSSVTYVNGTGLGGFCVSKTTGTTTYMATATNKAPHTGPGCTLINLISNPGIEASAVGWTAAANSTVVRSVTFAANGAASLVITHPNVTAGNAYGTIPITTVVGTRYEVSFAIRSHTGSATVNASVRNGSAVGTIPADSSSQSITPNSSFQRYIIDFTAESTTTNLVVDITGTTSGQAVAIDSVMATVGENAGAYADPQTAPGVWTWSTTDPSTSTGPAF